Protein AF-A0A2D4P5Z9-F1 (afdb_monomer)

Mean predicted aligned error: 14.34 Å

Nearest PDB structures (foldseek):
  7o9m-assembly1_A1  TM=9.411E-01  e=7.266E-24  Homo sapiens
  4fp9-assembly1_A  TM=9.268E-01  e=5.483E-23  Homo sapiens
  4fp9-assembly4_D  TM=9.354E-01  e=1.414E-22  Homo sapiens
  7ods-assembly1_x  TM=9.323E-01  e=1.821E-22  Homo sapiens
  7oic-assembly1_x  TM=9.092E-01  e=3.998E-23  Homo sapiens

InterPro domains:
  IPR001678 SAM-dependent methyltransferase RsmB-F/NOP2-type domain [PS51686] (116-282)
  IPR023267 RNA (C5-cytosine) methyltransferase [PTHR22808] (39-276)
  IPR029063 S-adenosyl-L-methionine-dependent methyltransferase superfamily [G3DSA:3.40.50.150] (192-282)
  IPR029063 S-adenosyl-L-methionine-dependent methyltransferase superfamily [SSF53335] (188-281)
  IPR049560 SAM-dependent methyltransferase RsmB-F/NOP2-type, catalytic core [PF01189] (200-271)

Solvent-accessible surface area (backbone atoms only — not comparable to full-atom values): 17417 Å² total; per-residue (Å²): 134,92,82,88,86,83,85,86,90,87,78,96,73,91,80,87,84,89,67,70,70,64,55,52,55,55,54,59,56,70,76,74,60,81,83,90,62,86,81,78,75,79,74,79,74,78,77,86,72,81,68,76,81,75,78,49,69,70,56,51,51,49,52,51,44,52,62,54,42,36,66,76,44,46,90,53,25,67,63,53,51,53,51,73,75,44,86,81,72,59,15,38,35,51,25,76,79,36,68,48,70,64,45,50,52,60,40,46,78,69,62,30,41,44,55,55,63,52,53,50,54,56,48,54,54,54,56,61,64,61,74,75,71,88,81,81,88,87,84,89,82,91,87,88,84,71,75,59,68,72,60,61,67,68,64,76,69,58,62,84,57,55,49,35,31,29,59,53,92,92,57,81,81,75,84,75,83,60,55,60,51,96,90,56,26,27,35,37,48,81,40,55,51,73,62,50,51,64,54,47,72,63,54,77,48,79,68,32,31,33,57,37,61,71,24,48,58,25,70,55,52,50,53,50,58,37,51,73,22,61,60,34,37,38,36,22,17,63,46,60,75,39,36,53,45,20,52,51,48,47,60,40,44,42,58,71,77,61,49,71,42,46,48,79,48,60,48,65,59,90,54,40,70,82,74,59,63,92,68,59,78,77

Radius of gyration: 31.34 Å; Cα contacts (8 Å, |Δi|>4): 295; chains: 1; bounding box: 60×118×74 Å

Secondary structure (DSSP, 8-state):
------PPP----S--SS-HHHHHHHHHHHHS----S-------------PPPPPPHHHHHHHHHHHHHHHHHGGGHHHHHHHHTSPPP-EEEE-TTS-HHHHHHHHHTTT-EEHHHHHHHHHHHHHHHHTT---S------SS-SSSHHHHGGGGG--TT--EEEPPTT----PPPP-B-TTS-BSEEEE-GGGGHHHHHHTPPTT-EEEETT-TT-HHHHHHHHTS--SEEEEE-S-HHHHHHHHHHHHHHS-HHHHTTEEEE-S-GGGHHHHSTT----

Organism: Micrurus surinamensis (NCBI:txid129470)

Sequence (282 aa):
EYMGLLIPPSSMALAHQANGKRLLLRYLRNTFFSPSGPRRHRHYKKKWAATNPQATSTRVALQVFDMNYGDQFGSLWPSIRISLLSMQKYGALVNNFSDVEQVVQSLEDLSAVDFVQESQKVTEELDSSIEEDDSVPTSSPQIQTELSKTQEQHFLYVNHNIKCYTFPKGDISRFRQARPDIIGVLGYYLLDAASILPVLALNVQPGNLVLDLCAAPGGKTLALLQTRYCCELTANDVSMSRTVRLRNVLRSYLPKEIQNTVRVTSSDGRNWCHTETGTYDK

pLDDT: mean 79.71, std 22.85, range [31.2, 98.31]

Foldseek 3Di:
DDDDDDDDDDDPDDDDDDDVVVVVVVVVVVPPDDPPDDPPPPPPPDPPDPPPPDDDPVRVVLVVCCVPVCVVVPPCSVVVSVQVVDDAFKKWWFQPQAPQVVLVVVLVVVVWDFVVVVVLVVVVVVVVVVVPPPDDDDDDDDDDPDPPPVVSVVLNCFLPQITIIGHDPPDPDDDDFFAADPLQAGGTDIDRPVLLVVLRVVVQAAPFAEEQAAAFVHPNVSSNVSSVRHQAYEYEHQDPVRLVNNLVNCVRRDDPVSSVSYHYYRHDSVCVCVVQPPNGPD

Structure (mmCIF, N/CA/C/O backbone):
data_AF-A0A2D4P5Z9-F1
#
_entry.id   AF-A0A2D4P5Z9-F1
#
loop_
_atom_site.group_PDB
_atom_site.id
_atom_site.type_symbol
_atom_site.label_atom_id
_atom_site.label_alt_id
_atom_site.label_comp_id
_atom_site.label_asym_id
_atom_site.label_entity_id
_atom_site.label_seq_id
_atom_site.pdbx_PDB_ins_code
_atom_site.Cartn_x
_atom_site.Cartn_y
_atom_site.Cartn_z
_atom_site.occupancy
_atom_site.B_iso_or_equiv
_atom_site.auth_seq_id
_atom_site.auth_comp_id
_atom_site.auth_asym_id
_atom_site.auth_atom_id
_atom_site.pdbx_PDB_model_num
ATOM 1 N N . GLU A 1 1 ? -19.141 70.596 -47.246 1.00 36.44 1 GLU A N 1
ATOM 2 C CA . GLU A 1 1 ? -20.159 69.935 -48.083 1.00 36.44 1 GLU A CA 1
ATOM 3 C C . GLU A 1 1 ? -20.286 68.480 -47.671 1.00 36.44 1 GLU A C 1
ATOM 5 O O . GLU A 1 1 ? -19.306 67.878 -47.252 1.00 36.44 1 GLU A O 1
ATOM 10 N N . TYR A 1 2 ? -21.518 67.984 -47.697 1.00 37.41 2 TYR A N 1
ATOM 11 C CA . TYR A 1 2 ? -21.914 66.605 -47.418 1.00 37.41 2 TYR A CA 1
ATOM 12 C C . TYR A 1 2 ? -21.294 65.609 -48.409 1.00 37.41 2 TYR A C 1
ATOM 14 O O . TYR A 1 2 ? -21.175 65.947 -49.580 1.00 37.41 2 TYR A O 1
ATOM 22 N N . MET A 1 3 ? -20.998 64.393 -47.924 1.00 35.16 3 MET A N 1
ATOM 23 C CA . MET A 1 3 ? -20.987 63.060 -48.582 1.00 35.16 3 MET A CA 1
ATOM 24 C C . MET A 1 3 ? -20.163 62.149 -47.642 1.00 35.16 3 MET A C 1
ATOM 26 O O . MET A 1 3 ? -18.975 62.378 -47.475 1.00 35.16 3 MET A O 1
ATOM 30 N N . GLY A 1 4 ? -20.672 61.198 -46.856 1.00 33.53 4 GLY A N 1
ATOM 31 C CA . GLY A 1 4 ? -21.763 60.255 -47.072 1.00 33.53 4 GLY A CA 1
ATOM 32 C C . GLY A 1 4 ? -21.180 58.907 -47.519 1.00 33.53 4 GLY A C 1
ATOM 33 O O . GLY A 1 4 ? -20.728 58.828 -48.652 1.00 33.53 4 GLY A O 1
ATOM 34 N N . LEU A 1 5 ? -21.203 57.876 -46.651 1.00 36.72 5 LEU A N 1
ATOM 35 C CA . LEU A 1 5 ? -21.756 56.521 -46.904 1.00 36.72 5 LEU A CA 1
ATOM 36 C C . LEU A 1 5 ? -21.133 55.396 -46.031 1.00 36.72 5 LEU A C 1
ATOM 38 O O . LEU A 1 5 ? -19.982 55.005 -46.182 1.00 36.72 5 LEU A O 1
ATOM 42 N N . LEU A 1 6 ? -22.021 54.843 -45.194 1.00 33.59 6 LEU A N 1
ATOM 43 C CA . LEU A 1 6 ? -22.326 53.418 -44.973 1.00 33.59 6 LEU A CA 1
ATOM 44 C C . LEU A 1 6 ? -21.377 52.492 -44.189 1.00 33.59 6 LEU A C 1
ATOM 46 O O . LEU A 1 6 ? -20.430 51.898 -44.692 1.00 33.59 6 LEU A O 1
ATOM 50 N N . ILE A 1 7 ? -21.833 52.231 -42.964 1.00 42.34 7 ILE A N 1
ATOM 51 C CA . ILE A 1 7 ? -21.652 51.004 -42.184 1.00 42.34 7 ILE A CA 1
ATOM 52 C C . ILE A 1 7 ? -22.554 49.901 -42.776 1.00 42.34 7 ILE A C 1
ATOM 54 O O . ILE A 1 7 ? -23.743 50.169 -42.969 1.00 42.34 7 ILE A O 1
ATOM 58 N N . PRO A 1 8 ? -22.083 48.655 -42.973 1.00 34.00 8 PRO A N 1
ATOM 59 C CA . PRO A 1 8 ? -22.962 47.496 -43.043 1.00 34.00 8 PRO A CA 1
ATOM 60 C C . PRO A 1 8 ? -23.155 46.870 -41.642 1.00 34.00 8 PRO A C 1
ATOM 62 O O . PRO A 1 8 ? -22.172 46.620 -40.936 1.00 34.00 8 PRO A O 1
ATOM 65 N N . PRO A 1 9 ? -24.403 46.597 -41.219 1.00 39.81 9 PRO A N 1
ATOM 66 C CA . PRO A 1 9 ? -24.717 45.933 -39.963 1.00 39.81 9 PRO A CA 1
ATOM 67 C C . PRO A 1 9 ? -24.984 44.443 -40.204 1.00 39.81 9 PRO A C 1
ATOM 69 O O . PRO A 1 9 ? -25.965 44.114 -40.853 1.00 39.81 9 PRO A O 1
ATOM 72 N N . SER A 1 10 ? -24.172 43.539 -39.648 1.00 31.36 10 SER A N 1
ATOM 73 C CA . SER A 1 10 ? -24.616 42.166 -39.329 1.00 31.36 10 SER A CA 1
ATOM 74 C C . SER A 1 10 ? -23.484 41.313 -38.762 1.00 31.36 10 SER A C 1
ATOM 76 O O . SER A 1 10 ? -22.668 40.762 -39.497 1.00 31.36 10 SER A O 1
ATOM 78 N N . SER A 1 11 ? -23.456 41.205 -37.434 1.00 32.94 11 SER A N 1
ATOM 79 C CA . SER A 1 11 ? -23.305 39.946 -36.673 1.00 32.94 11 SER A CA 1
ATOM 80 C C . SER A 1 11 ? -22.903 40.222 -35.218 1.00 32.94 11 SER A C 1
ATOM 82 O O . SER A 1 11 ? -22.079 39.535 -34.624 1.00 32.94 11 SER A O 1
ATOM 84 N N . MET A 1 12 ? -23.552 41.203 -34.581 1.00 37.97 12 MET A N 1
ATOM 85 C CA . MET A 1 12 ? -23.871 41.032 -33.166 1.00 37.97 12 MET A CA 1
ATOM 86 C C . MET A 1 12 ? -25.093 40.123 -33.071 1.00 37.97 12 MET A C 1
ATOM 88 O O . MET A 1 12 ? -26.221 40.597 -33.045 1.00 37.97 12 MET A O 1
ATOM 92 N N . ALA A 1 13 ? -24.849 38.818 -33.055 1.00 37.16 13 ALA A N 1
ATOM 93 C CA . ALA A 1 13 ? -25.635 37.877 -32.273 1.00 37.16 13 ALA A CA 1
ATOM 94 C C . ALA A 1 13 ? -24.920 36.523 -32.260 1.00 37.16 13 ALA A C 1
ATOM 96 O O . ALA A 1 13 ? -24.580 36.003 -33.314 1.00 37.16 13 ALA A O 1
ATOM 97 N N . LEU A 1 14 ? -24.774 35.959 -31.056 1.00 31.20 14 LEU A N 1
ATOM 98 C CA . LEU A 1 14 ? -24.272 34.619 -30.708 1.00 31.20 14 LEU A CA 1
ATOM 99 C C . LEU A 1 14 ? -22.759 34.480 -30.479 1.00 31.20 14 LEU A C 1
ATOM 101 O O . LEU A 1 14 ? -22.020 33.967 -31.305 1.00 31.20 14 LEU A O 1
ATOM 105 N N . ALA A 1 15 ? -22.323 34.833 -29.270 1.00 31.56 15 ALA A N 1
ATOM 106 C CA . ALA A 1 15 ? -21.831 33.832 -28.315 1.00 31.56 15 ALA A CA 1
ATOM 107 C C . ALA A 1 15 ? -21.491 34.523 -26.989 1.00 31.56 15 ALA A C 1
ATOM 109 O O . ALA A 1 15 ? -20.432 35.126 -26.807 1.00 31.56 15 ALA A O 1
ATOM 110 N N . HIS A 1 16 ? -22.427 34.430 -26.049 1.00 38.94 16 HIS A N 1
ATOM 111 C CA . HIS A 1 16 ? -22.111 34.537 -24.637 1.00 38.94 16 HIS A CA 1
ATOM 112 C C . HIS A 1 16 ? -21.049 33.488 -24.266 1.00 38.94 16 HIS A C 1
ATOM 114 O O . HIS A 1 16 ? -21.049 32.378 -24.789 1.00 38.94 16 HIS A O 1
ATOM 120 N N . GLN A 1 17 ? -20.241 33.855 -23.268 1.00 42.78 17 GLN A N 1
ATOM 121 C CA . GLN A 1 17 ? -19.415 32.997 -22.413 1.00 42.78 17 GLN A CA 1
ATOM 122 C C . GLN A 1 17 ? -17.923 32.848 -22.793 1.00 42.78 17 GLN A C 1
ATOM 124 O O . GLN A 1 17 ? -17.505 32.054 -23.623 1.00 42.78 17 GLN A O 1
ATOM 129 N N . ALA A 1 18 ? -17.124 33.628 -22.049 1.00 46.19 18 ALA A N 1
ATOM 130 C CA . ALA A 1 18 ? -15.705 33.449 -21.728 1.00 46.19 18 ALA A CA 1
ATOM 131 C C . ALA A 1 18 ? -14.673 33.503 -22.877 1.00 46.19 18 ALA A C 1
ATOM 133 O O . ALA A 1 18 ? -14.262 32.472 -23.387 1.00 46.19 18 ALA A O 1
ATOM 134 N N . ASN A 1 19 ? -14.163 34.715 -23.183 1.00 51.53 19 ASN A N 1
ATOM 135 C CA . ASN A 1 19 ? -12.724 35.019 -23.432 1.00 51.53 19 ASN A CA 1
ATOM 136 C C . ASN A 1 19 ? -12.427 36.410 -24.055 1.00 51.53 19 ASN A C 1
ATOM 138 O O . ASN A 1 19 ? -11.318 36.661 -24.530 1.00 51.53 19 ASN A O 1
ATOM 142 N N . GLY A 1 20 ? -13.353 37.376 -23.999 1.00 43.88 20 GLY A N 1
ATOM 143 C CA . GLY A 1 20 ? -13.170 38.697 -24.634 1.00 43.88 20 GLY A CA 1
ATOM 144 C C . GLY A 1 20 ? -11.990 39.548 -24.123 1.00 43.88 20 GLY A C 1
ATOM 145 O O . GLY A 1 20 ? -11.438 40.347 -24.876 1.00 43.88 20 GLY A O 1
ATOM 146 N N . LYS A 1 21 ? -11.527 39.360 -22.877 1.00 47.94 21 LYS A N 1
ATOM 147 C CA . LYS A 1 21 ? -10.469 40.211 -22.286 1.00 47.94 21 LYS A CA 1
ATOM 148 C C . LYS A 1 21 ? -9.067 39.952 -22.859 1.00 47.94 21 LYS A C 1
ATOM 150 O O . LYS A 1 21 ? -8.267 40.879 -22.953 1.00 47.94 21 LYS A O 1
ATOM 155 N N . ARG A 1 22 ? -8.757 38.717 -23.278 1.00 51.38 22 ARG A N 1
ATOM 156 C CA . ARG A 1 22 ? -7.433 38.365 -23.835 1.00 51.38 22 ARG A CA 1
ATOM 157 C C . ARG A 1 22 ? -7.246 38.844 -25.274 1.00 51.38 22 ARG A C 1
ATOM 159 O O . ARG A 1 22 ? -6.129 39.190 -25.646 1.00 51.38 22 ARG A O 1
ATOM 166 N N . LEU A 1 23 ? -8.320 38.882 -26.060 1.00 52.72 23 LEU A N 1
ATOM 167 C CA . LEU A 1 23 ? -8.283 39.336 -27.453 1.00 52.72 23 LEU A CA 1
ATOM 168 C C . LEU A 1 23 ? -8.159 40.863 -27.547 1.00 52.72 23 LEU A C 1
ATOM 170 O O . LEU A 1 23 ? -7.331 41.353 -28.311 1.00 52.72 23 LEU A O 1
ATOM 174 N N . LEU A 1 24 ? -8.865 41.605 -26.687 1.00 52.50 24 LEU A N 1
ATOM 175 C CA . LEU A 1 24 ? -8.771 43.070 -26.613 1.00 52.50 24 LEU A CA 1
ATOM 176 C C . LEU A 1 24 ? -7.379 43.556 -26.168 1.00 52.50 24 LEU A C 1
ATOM 178 O O . LEU A 1 24 ? -6.816 44.461 -26.780 1.00 52.50 24 LEU A O 1
ATOM 182 N N . LEU A 1 25 ? -6.764 42.895 -25.178 1.00 51.12 25 LEU A N 1
ATOM 183 C CA . LEU A 1 25 ? -5.386 43.190 -24.750 1.00 51.12 25 LEU A CA 1
ATOM 184 C C . LEU A 1 25 ? -4.342 42.903 -25.840 1.00 51.12 25 LEU A C 1
ATOM 186 O O . LEU A 1 25 ? -3.318 43.581 -25.913 1.00 51.12 25 LEU A O 1
ATOM 190 N N . ARG A 1 26 ? -4.589 41.905 -26.697 1.00 50.22 26 ARG A N 1
ATOM 191 C CA . ARG A 1 26 ? -3.688 41.550 -27.801 1.00 50.22 26 ARG A CA 1
ATOM 192 C C . ARG A 1 26 ? -3.802 42.534 -28.966 1.00 50.22 26 ARG A C 1
ATOM 194 O O . ARG A 1 26 ? -2.793 42.821 -29.602 1.00 50.22 26 ARG A O 1
ATOM 201 N N . TYR A 1 27 ? -4.997 43.079 -29.194 1.00 49.12 27 TYR A N 1
ATOM 202 C CA . TYR A 1 27 ? -5.239 44.086 -30.226 1.00 49.12 27 TYR A CA 1
ATOM 203 C C . TYR A 1 27 ? -4.645 45.449 -29.840 1.00 49.12 27 TYR A C 1
ATOM 205 O O . TYR A 1 27 ? -3.921 46.046 -30.632 1.00 49.12 27 TYR A O 1
ATOM 213 N N . LEU A 1 28 ? -4.834 45.887 -28.588 1.00 52.59 28 LEU A N 1
ATOM 214 C CA . LEU A 1 28 ? -4.290 47.160 -28.087 1.00 52.59 28 LEU A CA 1
ATOM 215 C C . LEU A 1 28 ? -2.754 47.168 -27.971 1.00 52.59 28 LEU A C 1
ATOM 217 O O . LEU A 1 28 ? -2.126 48.214 -28.114 1.00 52.59 28 LEU A O 1
ATOM 221 N N . ARG A 1 29 ? -2.124 46.005 -27.752 1.00 50.22 29 ARG A N 1
ATOM 222 C CA . ARG A 1 29 ? -0.656 45.887 -27.673 1.00 50.22 29 ARG A CA 1
ATOM 223 C C . ARG A 1 29 ? 0.035 45.971 -29.040 1.00 50.22 29 ARG A C 1
ATOM 225 O O . ARG A 1 29 ? 1.213 46.313 -29.084 1.00 50.22 29 ARG A O 1
ATOM 232 N N . ASN A 1 30 ? -0.680 45.691 -30.130 1.00 48.47 30 ASN A N 1
ATOM 233 C CA . ASN A 1 30 ? -0.127 45.717 -31.487 1.00 48.47 30 ASN A CA 1
ATOM 234 C C . ASN A 1 30 ? -0.285 47.071 -32.195 1.00 48.47 30 ASN A C 1
ATOM 236 O O . ASN A 1 30 ? 0.429 47.313 -33.161 1.00 48.47 30 ASN A O 1
ATOM 240 N N . THR A 1 31 ? -1.175 47.954 -31.732 1.00 49.53 31 THR A N 1
ATOM 241 C CA . THR A 1 31 ? -1.431 49.250 -32.386 1.00 49.53 31 THR A CA 1
ATOM 242 C C . THR A 1 31 ? -0.689 50.436 -31.764 1.00 49.53 31 THR A C 1
ATOM 244 O O . THR A 1 31 ? -0.568 51.459 -32.428 1.00 49.53 31 THR A O 1
ATOM 247 N N . PHE A 1 32 ? -0.140 50.316 -30.545 1.00 46.91 32 PHE A N 1
ATOM 248 C CA . PHE A 1 32 ? 0.455 51.460 -29.823 1.00 46.91 32 PHE A CA 1
ATOM 249 C C . PHE A 1 32 ? 1.911 51.303 -29.351 1.00 46.91 32 PHE A C 1
ATOM 251 O O . PHE A 1 32 ? 2.452 52.236 -28.765 1.00 46.91 32 PHE A O 1
ATOM 258 N N . PHE A 1 33 ? 2.587 50.181 -29.618 1.00 44.03 33 PHE A N 1
ATOM 259 C CA . PHE A 1 33 ? 3.994 50.003 -29.228 1.00 44.03 33 PHE A CA 1
ATOM 260 C C . PHE A 1 33 ? 4.876 49.660 -30.430 1.00 44.03 33 PHE A C 1
ATOM 262 O O . PHE A 1 33 ? 5.014 48.502 -30.818 1.00 44.03 33 PHE A O 1
ATOM 269 N N . SER A 1 34 ? 5.516 50.687 -30.990 1.00 48.03 34 SER A N 1
ATOM 270 C CA . SER A 1 34 ? 6.667 50.515 -31.878 1.00 48.03 34 SER A CA 1
ATOM 271 C C . SER A 1 34 ? 7.848 49.973 -31.056 1.00 48.03 34 SER A C 1
ATOM 273 O O . SER A 1 34 ? 8.205 50.587 -30.047 1.00 48.03 34 SER A O 1
ATOM 275 N N . PRO A 1 35 ? 8.462 48.825 -31.402 1.00 45.28 35 PRO A N 1
ATOM 276 C CA . PRO A 1 35 ? 9.560 48.273 -30.625 1.00 45.28 35 PRO A CA 1
ATOM 277 C C . PRO A 1 35 ? 10.884 48.896 -31.085 1.00 45.28 35 PRO A C 1
ATOM 279 O O . PRO A 1 35 ? 11.699 48.248 -31.736 1.00 45.28 35 PRO A O 1
ATOM 282 N N . SER A 1 36 ? 11.126 50.155 -30.727 1.00 49.22 36 SER A N 1
ATOM 283 C CA . SER A 1 36 ? 12.437 50.812 -30.828 1.00 49.22 36 SER A CA 1
ATOM 284 C C . SER A 1 36 ? 13.270 50.540 -29.567 1.00 49.22 36 SER A C 1
ATOM 286 O O . SER A 1 36 ? 13.655 51.439 -28.827 1.00 49.22 36 SER A O 1
ATOM 288 N N . GLY A 1 37 ? 13.543 49.260 -29.306 1.00 52.91 37 GLY A N 1
ATOM 289 C CA . GLY A 1 37 ? 14.490 48.813 -28.282 1.00 52.91 37 GLY A CA 1
ATOM 290 C C . GLY A 1 37 ? 15.511 47.857 -28.901 1.00 52.91 37 GLY A C 1
ATOM 291 O O . GLY A 1 37 ? 15.126 47.038 -29.741 1.00 52.91 37 GLY A O 1
ATOM 292 N N . PRO A 1 38 ? 16.804 47.924 -28.532 1.00 43.88 38 PRO A N 1
ATOM 293 C CA . PRO A 1 38 ? 17.823 47.076 -29.136 1.00 43.88 38 PRO A CA 1
ATOM 294 C C . PRO A 1 38 ? 17.480 45.605 -28.884 1.00 43.88 38 PRO A C 1
ATOM 296 O O . PRO A 1 38 ? 17.402 45.148 -27.739 1.00 43.88 38 PRO A O 1
ATOM 299 N N . ARG A 1 39 ? 17.270 44.847 -29.968 1.00 51.09 39 ARG A N 1
ATOM 300 C CA . ARG A 1 39 ? 17.130 43.389 -29.920 1.00 51.09 39 ARG A CA 1
ATOM 301 C C . ARG A 1 39 ? 18.419 42.820 -29.337 1.00 51.09 39 ARG A C 1
ATOM 303 O O . ARG A 1 39 ? 19.439 42.755 -30.017 1.00 51.09 39 ARG A O 1
ATOM 310 N N . ARG A 1 40 ? 18.387 42.393 -28.073 1.00 49.66 40 ARG A N 1
ATOM 311 C CA . ARG A 1 40 ? 19.475 41.601 -27.491 1.00 49.66 40 ARG A CA 1
ATOM 312 C C . ARG A 1 40 ? 19.514 40.261 -28.221 1.00 49.66 40 ARG A C 1
ATOM 314 O O . ARG A 1 40 ? 18.795 39.332 -27.861 1.00 49.66 40 ARG A O 1
ATOM 321 N N . HIS A 1 41 ? 20.354 40.161 -29.247 1.00 49.19 41 HIS A N 1
ATOM 322 C CA . HIS A 1 41 ? 20.781 38.875 -29.773 1.00 49.19 41 HIS A CA 1
ATOM 323 C C . HIS A 1 41 ? 21.459 38.137 -28.622 1.00 49.19 41 HIS A C 1
ATOM 325 O O . HIS A 1 41 ? 22.534 38.517 -28.156 1.00 49.19 41 HIS A O 1
ATOM 331 N N . ARG A 1 42 ? 20.789 37.106 -28.104 1.00 52.59 42 ARG A N 1
ATOM 332 C CA . ARG A 1 42 ? 21.370 36.196 -27.124 1.00 52.59 42 ARG A CA 1
ATOM 333 C C . ARG A 1 42 ? 22.440 35.408 -27.873 1.00 52.59 42 ARG A C 1
ATOM 335 O O . ARG A 1 42 ? 22.151 34.359 -28.436 1.00 52.59 42 ARG A O 1
ATOM 342 N N . HIS A 1 43 ? 23.650 35.962 -27.952 1.00 53.78 43 HIS A N 1
ATOM 343 C CA . HIS A 1 43 ? 24.809 35.260 -28.483 1.00 53.78 43 HIS A CA 1
ATOM 344 C C . HIS A 1 43 ? 24.933 33.945 -27.718 1.00 53.78 43 HIS A C 1
ATOM 346 O O . HIS A 1 43 ? 25.254 33.925 -26.527 1.00 53.78 43 HIS A O 1
ATOM 352 N N . TYR A 1 44 ? 24.636 32.844 -28.399 1.00 57.44 44 TYR A N 1
ATOM 353 C CA . TYR A 1 44 ? 24.948 31.518 -27.910 1.00 57.44 44 TYR A CA 1
ATOM 354 C C . TYR A 1 44 ? 26.474 31.405 -27.905 1.00 57.44 44 TYR A C 1
ATOM 356 O O . TYR A 1 44 ? 27.098 31.138 -28.930 1.00 57.44 44 TYR A O 1
ATOM 364 N N . LYS A 1 45 ? 27.100 31.694 -26.758 1.00 57.44 45 LYS A N 1
ATOM 365 C CA . LYS A 1 45 ? 28.511 31.366 -26.552 1.00 57.44 45 LYS A CA 1
ATOM 366 C C . LYS A 1 45 ? 28.612 29.843 -26.565 1.00 57.44 45 LYS A C 1
ATOM 368 O O . LYS A 1 45 ? 28.084 29.182 -25.670 1.00 57.44 45 LYS A O 1
ATOM 373 N N . LYS A 1 46 ? 29.261 29.298 -27.595 1.00 57.59 46 LYS A N 1
ATOM 374 C CA . LYS A 1 46 ? 29.580 27.873 -27.706 1.00 57.59 46 LYS A CA 1
ATOM 375 C C . LYS A 1 46 ? 30.404 27.503 -26.469 1.00 57.59 46 LYS A C 1
ATOM 377 O O . LYS A 1 46 ? 31.468 28.067 -26.261 1.00 57.59 46 LYS A O 1
ATOM 382 N N . LYS A 1 47 ? 29.892 26.651 -25.579 1.00 63.41 47 LYS A N 1
ATOM 383 C CA . LYS A 1 47 ? 30.659 26.227 -24.397 1.00 63.41 47 LYS A CA 1
ATOM 384 C C . LYS A 1 47 ? 31.795 25.312 -24.873 1.00 63.41 47 LYS A C 1
ATOM 386 O O . LYS A 1 47 ? 31.521 24.234 -25.383 1.00 63.41 47 LYS A O 1
ATOM 391 N N . TRP A 1 48 ? 33.045 25.759 -24.743 1.00 57.75 48 TRP A N 1
ATOM 392 C CA . TRP A 1 48 ? 34.247 25.030 -25.191 1.00 57.75 48 TRP A CA 1
ATOM 393 C C . TRP A 1 48 ? 34.759 23.971 -24.205 1.00 57.75 48 TRP A C 1
ATOM 395 O O . TRP A 1 48 ? 35.686 23.240 -24.530 1.00 57.75 48 TRP A O 1
ATOM 405 N N . ALA A 1 49 ? 34.150 23.847 -23.025 1.00 61.38 49 ALA A N 1
ATOM 406 C CA . ALA A 1 49 ? 34.457 22.777 -22.085 1.00 61.38 49 ALA A CA 1
ATOM 407 C C . ALA A 1 49 ? 33.353 21.719 -22.156 1.00 61.38 49 ALA A C 1
ATOM 409 O O . ALA A 1 49 ? 32.302 21.859 -21.528 1.00 61.38 49 ALA A O 1
ATOM 410 N N . ALA A 1 50 ? 33.583 20.670 -22.944 1.00 61.69 50 ALA A N 1
ATOM 411 C CA . ALA A 1 50 ? 32.812 19.440 -22.850 1.00 61.69 50 ALA A CA 1
ATOM 412 C C . ALA A 1 50 ? 33.251 18.706 -21.574 1.00 61.69 50 ALA A C 1
ATOM 414 O O . ALA A 1 50 ? 34.039 17.767 -21.620 1.00 61.69 50 ALA A O 1
ATOM 415 N N . THR A 1 51 ? 32.795 19.167 -20.407 1.00 66.88 51 THR A N 1
ATOM 416 C CA . THR A 1 51 ? 32.834 18.323 -19.209 1.00 66.88 51 THR A CA 1
ATOM 417 C C . THR A 1 51 ? 32.037 17.071 -19.541 1.00 66.88 51 THR A C 1
ATOM 419 O O . THR A 1 51 ? 30.862 17.197 -19.903 1.00 66.88 51 THR A O 1
ATOM 422 N N . ASN A 1 52 ? 32.669 15.893 -19.474 1.00 64.50 52 ASN A N 1
ATOM 423 C CA . ASN A 1 52 ? 31.973 14.628 -19.694 1.00 64.50 52 ASN A CA 1
ATOM 424 C C . ASN A 1 52 ? 30.669 14.635 -18.885 1.00 64.50 52 ASN A C 1
ATOM 426 O O . ASN A 1 52 ? 30.708 15.010 -17.706 1.00 64.50 52 ASN A O 1
ATOM 430 N N . PRO A 1 53 ? 29.521 14.279 -19.490 1.00 72.12 53 PRO A N 1
ATOM 431 C CA . PRO A 1 53 ? 28.265 14.245 -18.763 1.00 72.12 53 PRO A CA 1
ATOM 432 C C . PRO A 1 53 ? 28.435 13.361 -17.529 1.00 72.12 53 PRO A C 1
ATOM 434 O O . PRO A 1 53 ? 28.791 12.188 -17.654 1.00 72.12 53 PRO A O 1
ATOM 437 N N . GLN A 1 54 ? 28.220 13.926 -16.339 1.00 79.12 54 GLN A N 1
ATOM 438 C CA . GLN A 1 54 ? 28.232 13.126 -15.121 1.00 79.12 54 GLN A CA 1
ATOM 439 C C . GLN A 1 54 ? 27.147 12.053 -15.228 1.00 79.12 54 GLN A C 1
ATOM 441 O O . GLN A 1 54 ? 26.039 12.319 -15.706 1.00 79.12 54 GLN A O 1
ATOM 446 N N . ALA A 1 55 ? 27.475 10.831 -14.809 1.00 84.38 55 ALA A N 1
ATOM 447 C CA . ALA A 1 55 ? 26.502 9.754 -14.777 1.00 84.38 55 ALA A CA 1
ATOM 448 C C . ALA A 1 55 ? 25.329 10.165 -13.875 1.00 84.38 55 ALA A C 1
ATOM 450 O O . ALA A 1 55 ? 25.514 10.566 -12.729 1.00 84.38 55 ALA A O 1
ATOM 451 N N . THR A 1 56 ? 24.111 10.077 -14.405 1.00 93.50 56 THR A N 1
ATOM 452 C CA . THR A 1 56 ? 22.889 10.326 -13.630 1.00 93.50 56 THR A CA 1
ATOM 453 C C . THR A 1 56 ? 22.803 9.356 -12.453 1.00 93.50 56 THR A C 1
ATOM 455 O O . THR A 1 56 ? 23.200 8.199 -12.606 1.00 93.50 56 THR A O 1
ATOM 458 N N . SER A 1 57 ? 22.192 9.764 -11.339 1.00 94.69 57 SER A N 1
ATOM 459 C CA . SER A 1 57 ? 21.957 8.895 -10.174 1.00 94.69 57 SER A CA 1
ATOM 460 C C . SER A 1 57 ? 21.275 7.572 -10.540 1.00 94.69 57 SER A C 1
ATOM 462 O O . SER A 1 57 ? 21.674 6.529 -10.039 1.00 94.69 57 SER A O 1
ATOM 464 N N . THR A 1 58 ? 20.326 7.580 -11.483 1.00 94.75 58 THR A N 1
ATOM 465 C CA . THR A 1 58 ? 19.677 6.364 -12.007 1.00 94.75 58 THR A CA 1
ATOM 466 C C . THR A 1 58 ? 20.669 5.398 -12.656 1.00 94.75 58 THR A C 1
ATOM 468 O O . THR A 1 58 ? 20.591 4.192 -12.448 1.00 94.75 58 THR A O 1
ATOM 471 N N . ARG A 1 59 ? 21.634 5.917 -13.423 1.00 94.56 59 ARG A N 1
ATOM 472 C CA . ARG A 1 59 ? 22.669 5.102 -14.074 1.00 94.56 59 ARG A CA 1
ATOM 473 C C . ARG A 1 59 ? 23.659 4.539 -13.057 1.00 94.56 59 ARG A C 1
ATOM 475 O O . ARG A 1 59 ? 24.039 3.383 -13.183 1.00 94.56 59 ARG A O 1
ATOM 482 N N . VAL A 1 60 ? 24.030 5.335 -12.054 1.00 95.88 60 VAL A N 1
ATOM 483 C CA . VAL A 1 60 ? 24.877 4.880 -10.941 1.00 95.88 60 VAL A CA 1
ATOM 484 C C . VAL A 1 60 ? 24.169 3.779 -10.147 1.00 95.88 60 VAL A C 1
ATOM 486 O O . VAL A 1 60 ? 24.763 2.738 -9.896 1.00 95.88 60 VAL A O 1
ATOM 489 N N . ALA A 1 61 ? 22.884 3.954 -9.826 1.00 96.81 61 ALA A N 1
ATOM 490 C CA . ALA A 1 61 ? 22.086 2.933 -9.148 1.00 96.81 61 ALA A CA 1
ATOM 491 C C . ALA A 1 61 ? 22.022 1.630 -9.958 1.00 96.81 61 ALA A C 1
ATOM 493 O O . ALA A 1 61 ? 22.236 0.558 -9.403 1.00 96.81 61 ALA A O 1
ATOM 494 N N . LEU A 1 62 ? 21.809 1.720 -11.275 1.00 96.56 62 LEU A N 1
ATOM 495 C CA . LEU A 1 62 ? 21.778 0.545 -12.145 1.00 96.56 62 LEU A CA 1
ATOM 496 C C . LEU A 1 62 ? 23.124 -0.193 -12.181 1.00 96.56 62 LEU A C 1
ATOM 498 O O . LEU A 1 62 ? 23.134 -1.415 -12.157 1.00 96.56 62 LEU A O 1
ATOM 502 N N . GLN A 1 63 ? 24.249 0.529 -12.182 1.00 95.88 63 GLN A N 1
ATOM 503 C CA . GLN A 1 63 ? 25.583 -0.081 -12.103 1.00 95.88 63 GLN A CA 1
ATOM 504 C C . GLN A 1 63 ? 25.811 -0.802 -10.771 1.00 95.88 63 GLN A C 1
ATOM 506 O O . GLN A 1 63 ? 26.345 -1.907 -10.759 1.00 95.88 63 GLN A O 1
ATOM 511 N N . VAL A 1 64 ? 25.386 -0.197 -9.658 1.00 96.50 64 VAL A N 1
ATOM 512 C CA . VAL A 1 64 ? 25.465 -0.826 -8.331 1.00 96.50 64 VAL A CA 1
ATOM 513 C C . VAL A 1 64 ? 24.587 -2.076 -8.270 1.00 96.50 64 VAL A C 1
ATOM 515 O O . VAL A 1 64 ? 25.023 -3.101 -7.754 1.00 96.50 64 VAL A O 1
ATOM 518 N N . PHE A 1 65 ? 23.376 -2.022 -8.830 1.00 97.56 65 PHE A N 1
ATOM 519 C CA . PHE A 1 65 ? 22.500 -3.188 -8.935 1.00 97.56 65 PHE A CA 1
ATOM 520 C C . PHE A 1 65 ? 23.113 -4.280 -9.809 1.00 97.56 65 PHE A C 1
ATOM 522 O O . PHE A 1 65 ? 23.132 -5.428 -9.390 1.00 97.56 65 PHE A O 1
ATOM 529 N N . ASP A 1 66 ? 23.676 -3.939 -10.968 1.00 97.50 66 ASP A N 1
ATOM 530 C CA . ASP A 1 66 ? 24.335 -4.911 -11.845 1.00 97.50 66 ASP A CA 1
ATOM 531 C C . ASP A 1 66 ? 25.522 -5.599 -11.154 1.00 97.50 66 ASP A C 1
ATOM 533 O O . ASP A 1 66 ? 25.689 -6.807 -11.295 1.00 97.50 66 ASP A O 1
ATOM 537 N N . MET A 1 67 ? 26.307 -4.857 -10.367 1.00 95.88 67 MET A N 1
ATOM 538 C CA . MET A 1 67 ? 27.443 -5.405 -9.622 1.00 95.88 67 MET A CA 1
ATOM 539 C C . MET A 1 67 ? 27.004 -6.305 -8.459 1.00 95.88 67 MET A C 1
ATOM 541 O O . MET A 1 67 ? 27.546 -7.391 -8.292 1.00 95.88 67 MET A O 1
ATOM 545 N N . ASN A 1 68 ? 26.022 -5.872 -7.665 1.00 97.00 68 ASN A N 1
ATOM 546 C CA . ASN A 1 68 ? 25.624 -6.588 -6.451 1.00 97.00 68 ASN A CA 1
ATOM 547 C C . ASN A 1 68 ? 24.622 -7.713 -6.744 1.00 97.00 68 ASN A C 1
ATOM 549 O O . ASN A 1 68 ? 24.788 -8.840 -6.290 1.00 97.00 68 ASN A O 1
ATOM 553 N N . TYR A 1 69 ? 23.564 -7.412 -7.496 1.00 97.69 69 TYR A N 1
ATOM 554 C CA . TYR A 1 69 ? 22.484 -8.356 -7.787 1.00 97.69 69 TYR A CA 1
ATOM 555 C C . TYR A 1 69 ? 22.814 -9.292 -8.949 1.00 97.69 69 TYR A C 1
ATOM 557 O O . TYR A 1 69 ? 22.263 -10.390 -9.002 1.00 97.69 69 TYR A O 1
ATOM 565 N N . GLY A 1 70 ? 23.746 -8.910 -9.828 1.00 96.50 70 GLY A N 1
ATOM 566 C CA . GLY A 1 70 ? 24.322 -9.829 -10.809 1.00 96.50 70 GLY A CA 1
ATOM 567 C C . GLY A 1 70 ? 25.032 -11.009 -10.149 1.00 96.50 70 GLY A C 1
ATOM 568 O O . GLY A 1 70 ? 24.842 -12.142 -10.580 1.00 96.50 70 GLY A O 1
ATOM 569 N N . ASP A 1 71 ? 25.774 -10.755 -9.069 1.00 95.12 71 ASP A N 1
ATOM 570 C CA . ASP A 1 71 ? 26.430 -11.801 -8.279 1.00 95.12 71 ASP A CA 1
ATOM 571 C C . ASP A 1 71 ? 25.416 -12.597 -7.434 1.00 95.12 71 ASP A C 1
ATOM 573 O O . ASP A 1 71 ? 25.390 -13.823 -7.491 1.00 95.12 71 ASP A O 1
ATOM 577 N N . GLN A 1 72 ? 24.495 -11.915 -6.736 1.00 97.19 72 GLN A N 1
ATOM 578 C CA . GLN A 1 72 ? 23.510 -12.576 -5.860 1.00 97.19 72 GLN A CA 1
ATOM 579 C C . GLN A 1 72 ? 22.514 -13.480 -6.599 1.00 97.19 72 GLN A C 1
ATOM 581 O O . GLN A 1 72 ? 22.158 -14.539 -6.089 1.00 97.19 72 GLN A O 1
ATOM 586 N N . PHE A 1 73 ? 22.023 -13.061 -7.771 1.00 97.25 73 PHE A N 1
ATOM 587 C CA . PHE A 1 73 ? 20.978 -13.790 -8.502 1.00 97.25 73 PHE A CA 1
ATOM 588 C C . PHE A 1 73 ? 21.493 -14.512 -9.752 1.00 97.25 73 PHE A C 1
ATOM 590 O O . PHE A 1 73 ? 20.723 -15.232 -10.392 1.00 97.25 73 PHE A O 1
ATOM 597 N N . GLY A 1 74 ? 22.765 -14.333 -10.127 1.00 96.50 74 GLY A N 1
ATOM 598 C CA . GLY A 1 74 ? 23.404 -15.033 -11.241 1.00 96.50 74 GLY A CA 1
ATOM 599 C C . GLY A 1 74 ? 22.579 -14.999 -12.532 1.00 96.50 74 GLY A C 1
ATOM 600 O O . GLY A 1 74 ? 22.259 -13.938 -13.070 1.00 96.50 74 GLY A O 1
ATOM 601 N N . SER A 1 75 ? 22.188 -16.177 -13.024 1.00 97.62 75 SER A N 1
ATOM 602 C CA . SER A 1 75 ? 21.405 -16.333 -14.260 1.00 97.62 75 SER A CA 1
ATOM 603 C C . SER A 1 75 ? 19.973 -15.788 -14.179 1.00 97.62 75 SER A C 1
ATOM 605 O O . SER A 1 75 ? 19.376 -15.516 -15.222 1.00 97.62 75 SER A O 1
ATOM 607 N N . LEU A 1 76 ? 19.421 -15.580 -12.978 1.00 97.94 76 LEU A N 1
ATOM 608 C CA . LEU A 1 76 ? 18.101 -14.971 -12.787 1.00 97.94 76 LEU A CA 1
ATOM 609 C C . LEU A 1 76 ? 18.152 -13.441 -12.898 1.00 97.94 76 LEU A C 1
ATOM 611 O O . LEU A 1 76 ? 17.139 -12.827 -13.253 1.00 97.94 76 LEU A O 1
ATOM 615 N N . TRP A 1 77 ? 19.312 -12.816 -12.655 1.00 98.06 77 TRP A N 1
ATOM 616 C CA . TRP A 1 77 ? 19.452 -11.357 -12.643 1.00 98.06 77 TRP A CA 1
ATOM 617 C C . TRP A 1 77 ? 18.936 -10.672 -13.917 1.00 98.06 77 TRP A C 1
ATOM 619 O O . TRP A 1 77 ? 18.169 -9.719 -13.782 1.00 98.06 77 TRP A O 1
ATOM 629 N N . PRO A 1 78 ? 19.236 -11.137 -15.148 1.00 98.25 78 PRO A N 1
ATOM 630 C CA . PRO A 1 78 ? 18.714 -10.502 -16.358 1.00 98.25 78 PRO A CA 1
ATOM 631 C C . PRO A 1 78 ? 17.181 -10.393 -16.384 1.00 98.25 78 PRO A C 1
ATOM 633 O O . PRO A 1 78 ? 16.649 -9.374 -16.828 1.00 98.25 78 PRO A O 1
ATOM 636 N N . SER A 1 79 ? 16.471 -11.402 -15.859 1.00 97.88 79 SER A N 1
ATOM 637 C CA . SER A 1 79 ? 15.002 -11.420 -15.788 1.00 97.88 79 SER A CA 1
ATOM 638 C C . SER A 1 79 ? 14.444 -10.451 -14.733 1.00 97.88 79 SER A C 1
ATOM 640 O O . SER A 1 79 ? 13.468 -9.737 -14.978 1.00 97.88 79 SER A O 1
ATOM 642 N N . ILE A 1 80 ? 15.109 -10.345 -13.580 1.00 97.69 80 ILE A N 1
ATOM 643 C CA . ILE A 1 80 ? 14.760 -9.386 -12.524 1.00 97.69 80 ILE A CA 1
ATOM 644 C C . ILE A 1 80 ? 15.034 -7.965 -13.020 1.00 97.69 80 ILE A C 1
ATOM 646 O O . ILE A 1 80 ? 14.183 -7.083 -12.932 1.00 97.69 80 ILE A O 1
ATOM 650 N N . ARG A 1 81 ? 16.206 -7.752 -13.619 1.00 97.50 81 ARG A N 1
ATOM 651 C CA . ARG A 1 81 ? 16.654 -6.466 -14.142 1.00 97.50 81 ARG A CA 1
ATOM 652 C C . ARG A 1 81 ? 15.722 -5.922 -15.216 1.00 97.50 81 ARG A C 1
ATOM 654 O O . ARG A 1 81 ? 15.360 -4.749 -15.152 1.00 97.50 81 ARG A O 1
ATOM 661 N N . ILE A 1 82 ? 15.322 -6.741 -16.195 1.00 97.25 82 ILE A N 1
ATOM 662 C CA . ILE A 1 82 ? 14.377 -6.283 -17.223 1.00 97.25 82 ILE A CA 1
ATOM 663 C C . ILE A 1 82 ? 13.016 -5.945 -16.604 1.00 97.25 82 ILE A C 1
ATOM 665 O O . ILE A 1 82 ? 12.398 -4.965 -17.014 1.00 97.25 82 ILE A O 1
ATOM 669 N N . SER A 1 83 ? 12.595 -6.673 -15.564 1.00 95.94 83 SER A N 1
ATOM 670 C CA . SER A 1 83 ? 11.361 -6.391 -14.820 1.00 95.94 83 SER A CA 1
ATOM 671 C C . SER A 1 83 ? 11.438 -5.062 -14.055 1.00 95.94 83 SER A C 1
ATOM 673 O O . SER A 1 83 ? 10.503 -4.271 -14.130 1.00 95.94 83 SER A O 1
ATOM 675 N N . LEU A 1 84 ? 12.572 -4.759 -13.405 1.00 96.12 84 LEU A N 1
ATOM 676 C CA . LEU A 1 84 ? 12.821 -3.480 -12.715 1.00 96.12 84 LEU A CA 1
ATOM 677 C C . LEU A 1 84 ? 12.825 -2.272 -13.665 1.00 96.12 84 LEU A C 1
ATOM 679 O O . LEU A 1 84 ? 12.487 -1.162 -13.261 1.00 96.12 84 LEU A O 1
ATOM 683 N N . LEU A 1 85 ? 13.238 -2.481 -14.916 1.00 96.44 85 LEU A N 1
ATOM 684 C CA . LEU A 1 85 ? 13.270 -1.448 -15.957 1.00 96.44 85 LEU A CA 1
ATOM 685 C C . LEU A 1 85 ? 11.963 -1.362 -16.760 1.00 96.44 85 LEU A C 1
ATOM 687 O O . LEU A 1 85 ? 11.819 -0.479 -17.606 1.00 96.44 85 LEU A O 1
ATOM 691 N N . SER A 1 86 ? 11.023 -2.270 -16.503 1.00 95.38 86 SER A N 1
ATOM 692 C CA . SER A 1 86 ? 9.719 -2.325 -17.154 1.00 95.38 86 SER A CA 1
ATOM 693 C C . SER A 1 86 ? 8.642 -1.672 -16.290 1.00 95.38 86 SER A C 1
ATOM 695 O O . SER A 1 86 ? 8.864 -1.260 -15.152 1.00 95.38 86 SER A O 1
ATOM 697 N N . MET A 1 87 ? 7.440 -1.540 -16.847 1.00 93.50 87 MET A N 1
ATOM 698 C CA . MET A 1 87 ? 6.314 -1.007 -16.089 1.00 93.50 87 MET A CA 1
ATOM 699 C C . MET A 1 87 ? 5.911 -1.968 -14.968 1.00 93.50 87 MET A C 1
ATOM 701 O O . MET A 1 87 ? 5.675 -3.147 -15.214 1.00 93.50 87 MET A O 1
ATOM 705 N N . GLN A 1 88 ? 5.754 -1.435 -13.758 1.00 93.31 88 GLN A N 1
ATOM 706 C CA . GLN A 1 88 ? 5.290 -2.207 -12.612 1.00 93.31 88 GLN A CA 1
ATOM 707 C C . GLN A 1 88 ? 3.819 -2.619 -12.764 1.00 93.31 88 GLN A C 1
ATOM 709 O O . GLN A 1 88 ? 2.983 -1.843 -13.246 1.00 93.31 88 GLN A O 1
ATOM 714 N N . LYS A 1 89 ? 3.512 -3.839 -12.318 1.00 93.88 89 LYS A N 1
ATOM 715 C CA . LYS A 1 89 ? 2.150 -4.351 -12.180 1.00 93.88 89 LYS A CA 1
ATOM 716 C C . LYS A 1 89 ? 1.570 -3.914 -10.836 1.00 93.88 89 LYS A C 1
ATOM 718 O O . LYS A 1 89 ? 2.241 -4.006 -9.814 1.00 93.88 89 LYS A O 1
ATOM 723 N N . TYR A 1 90 ? 0.333 -3.434 -10.852 1.00 95.50 90 TYR A N 1
ATOM 724 C CA . TYR A 1 90 ? -0.365 -2.955 -9.661 1.00 95.50 90 TYR A CA 1
ATOM 725 C C . TYR A 1 90 ? -1.491 -3.915 -9.281 1.00 95.50 90 TYR A C 1
ATOM 727 O O . TYR A 1 90 ? -2.081 -4.551 -10.155 1.00 95.50 90 TYR A O 1
ATOM 735 N N . GLY A 1 91 ? -1.787 -3.981 -7.988 1.00 97.31 91 GLY A N 1
ATOM 736 C CA . GLY A 1 91 ? -3.008 -4.560 -7.443 1.00 97.31 91 GLY A CA 1
ATOM 737 C C . GLY A 1 91 ? -4.010 -3.474 -7.053 1.00 97.31 91 GLY A C 1
ATOM 738 O O . GLY A 1 91 ? -3.627 -2.337 -6.754 1.00 97.31 91 GLY A O 1
ATOM 739 N N . ALA A 1 92 ? -5.288 -3.835 -7.066 1.00 98.31 92 ALA A N 1
ATOM 740 C CA . ALA A 1 92 ? -6.388 -3.039 -6.545 1.00 98.31 92 ALA A CA 1
ATOM 741 C C . ALA A 1 92 ? -6.813 -3.604 -5.184 1.00 98.31 92 ALA A C 1
ATOM 743 O O . ALA A 1 92 ? -7.536 -4.596 -5.111 1.00 98.31 92 ALA A O 1
ATOM 744 N N . LEU A 1 93 ? -6.349 -2.970 -4.105 1.00 98.12 93 LEU A N 1
ATOM 745 C CA . LEU A 1 93 ? -6.782 -3.281 -2.744 1.00 98.12 93 LEU A CA 1
ATOM 746 C C . LEU A 1 93 ? -8.190 -2.731 -2.538 1.00 98.12 93 LEU A C 1
ATOM 748 O O . LEU A 1 93 ? -8.371 -1.512 -2.545 1.00 98.12 93 LEU A O 1
ATOM 752 N N . VAL A 1 94 ? -9.167 -3.610 -2.345 1.00 97.81 94 VAL A N 1
ATOM 753 C CA . VAL A 1 94 ? -10.564 -3.213 -2.152 1.00 97.81 94 VAL A CA 1
ATOM 754 C C . VAL A 1 94 ? -10.712 -2.459 -0.836 1.00 97.81 94 VAL A C 1
ATOM 756 O O . VAL A 1 94 ? -10.129 -2.819 0.189 1.00 97.81 94 VAL A O 1
ATOM 759 N N . ASN A 1 95 ? -11.493 -1.385 -0.875 1.00 97.50 95 ASN A N 1
ATOM 760 C CA . ASN A 1 95 ? -11.849 -0.638 0.310 1.00 97.50 95 ASN A CA 1
ATOM 761 C C . ASN A 1 95 ? -13.104 -1.238 0.951 1.00 97.50 95 ASN A C 1
ATOM 763 O O . ASN A 1 95 ? -14.224 -0.976 0.515 1.00 97.50 95 ASN A O 1
ATOM 767 N N . ASN A 1 96 ? -12.925 -1.979 2.041 1.00 95.94 96 ASN A N 1
ATOM 768 C CA . ASN A 1 96 ? -14.006 -2.602 2.800 1.00 95.94 96 ASN A CA 1
ATOM 769 C C . ASN A 1 96 ? -14.962 -1.587 3.449 1.00 95.94 96 ASN A C 1
ATOM 771 O O . ASN A 1 96 ? -15.935 -2.001 4.070 1.00 95.94 96 ASN A O 1
ATOM 775 N N . PHE A 1 97 ? -14.673 -0.282 3.403 1.00 95.00 97 PHE A N 1
ATOM 776 C CA . PHE A 1 97 ? -15.564 0.783 3.884 1.00 95.00 97 PHE A CA 1
ATOM 777 C C . PHE A 1 97 ? -16.435 1.410 2.778 1.00 95.00 97 PHE A C 1
ATOM 779 O O . PHE A 1 97 ? -17.183 2.339 3.073 1.00 95.00 97 PHE A O 1
ATOM 786 N N . SER A 1 98 ? -16.310 0.936 1.536 1.00 95.38 98 SER A N 1
ATOM 787 C CA . SER A 1 98 ? -17.112 1.360 0.377 1.00 95.38 98 SER A CA 1
ATOM 788 C C . SER A 1 98 ? -18.163 0.305 -0.003 1.00 95.38 98 SER A C 1
ATOM 790 O O . SER A 1 98 ? -18.312 -0.688 0.708 1.00 95.38 98 SER A O 1
ATOM 792 N N . ASP A 1 99 ? -18.876 0.499 -1.116 1.00 95.12 99 ASP A N 1
ATOM 793 C CA . ASP A 1 99 ? -19.728 -0.530 -1.743 1.00 95.12 99 ASP A CA 1
ATOM 794 C C . ASP A 1 99 ? -18.862 -1.672 -2.313 1.00 95.12 99 ASP A C 1
ATOM 796 O O . ASP A 1 99 ? -18.382 -1.626 -3.452 1.00 95.12 99 ASP A O 1
ATOM 800 N N . VAL A 1 100 ? -18.588 -2.669 -1.467 1.00 95.00 100 VAL A N 1
ATOM 801 C CA . VAL A 1 100 ? -17.663 -3.770 -1.765 1.00 95.00 100 VAL A CA 1
ATOM 802 C C . VAL A 1 100 ? -18.196 -4.627 -2.901 1.00 95.00 100 VAL A C 1
ATOM 804 O O . VAL A 1 100 ? -17.425 -4.978 -3.791 1.00 95.00 100 VAL A O 1
ATOM 807 N N . GLU A 1 101 ? -19.489 -4.942 -2.894 1.00 95.25 101 GLU A N 1
ATOM 808 C CA . GLU A 1 101 ? -20.136 -5.783 -3.898 1.00 95.25 101 GLU A CA 1
ATOM 809 C C . GLU A 1 101 ? -20.017 -5.161 -5.294 1.00 95.25 101 GLU A C 1
ATOM 811 O O . GLU A 1 101 ? -19.579 -5.828 -6.234 1.00 95.25 101 GLU A O 1
ATOM 816 N N . GLN A 1 102 ? -20.319 -3.864 -5.430 1.00 95.69 102 GLN A N 1
ATOM 817 C CA . GLN A 1 102 ? -20.177 -3.163 -6.706 1.00 95.69 102 GLN A CA 1
ATOM 818 C C . GLN A 1 102 ? -18.714 -3.090 -7.160 1.00 95.69 102 GLN A C 1
ATOM 820 O O . GLN A 1 102 ? -18.419 -3.280 -8.345 1.00 95.69 102 GLN A O 1
ATOM 825 N N . VAL A 1 103 ? -17.792 -2.791 -6.240 1.00 96.88 103 VAL A N 1
ATOM 826 C CA . VAL A 1 103 ? -16.364 -2.690 -6.563 1.00 96.88 103 VAL A CA 1
ATOM 827 C C . VAL A 1 103 ? -15.820 -4.036 -7.028 1.00 96.88 103 VAL A C 1
ATOM 829 O O . VAL A 1 103 ? -15.175 -4.084 -8.075 1.00 96.88 103 VAL A O 1
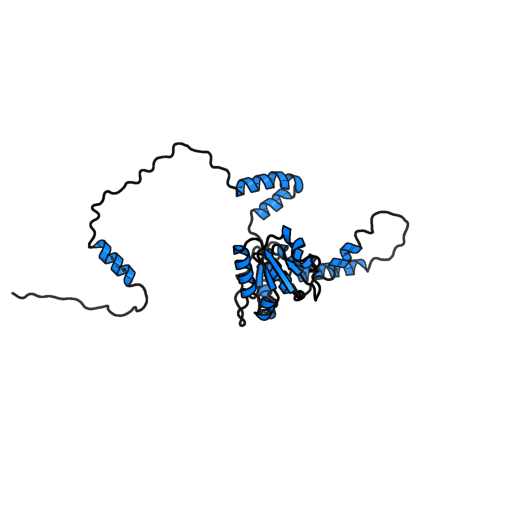ATOM 832 N N . VAL A 1 104 ? -16.098 -5.109 -6.288 1.00 96.88 104 VAL A N 1
ATOM 833 C CA . VAL A 1 104 ? -15.667 -6.474 -6.612 1.00 96.88 104 VAL A CA 1
ATOM 834 C C . VAL A 1 104 ? -16.199 -6.893 -7.976 1.00 96.88 104 VAL A C 1
ATOM 836 O O . VAL A 1 104 ? -15.394 -7.225 -8.845 1.00 96.88 104 VAL A O 1
ATOM 839 N N . GLN A 1 105 ? -17.506 -6.743 -8.216 1.00 97.31 105 GLN A N 1
ATOM 840 C CA . GLN A 1 105 ? -18.102 -7.061 -9.515 1.00 97.31 105 GLN A CA 1
ATOM 841 C C . GLN A 1 105 ? -17.401 -6.301 -10.650 1.00 97.31 105 GLN A C 1
ATOM 843 O O . GLN A 1 105 ? -17.028 -6.887 -11.661 1.00 97.31 105 GLN A O 1
ATOM 848 N N . SER A 1 106 ? -17.132 -5.003 -10.462 1.00 97.19 106 SER A N 1
ATOM 849 C CA . SER A 1 106 ? -16.463 -4.191 -11.487 1.00 97.19 106 SER A CA 1
ATOM 850 C C . SER A 1 106 ? -15.018 -4.615 -11.779 1.00 97.19 106 SER A C 1
ATOM 852 O O . SER A 1 106 ? -14.518 -4.367 -12.876 1.00 97.19 106 SER A O 1
ATOM 854 N N . LEU A 1 107 ? -14.322 -5.209 -10.804 1.00 97.69 107 LEU A N 1
ATOM 855 C CA . LEU A 1 107 ? -12.956 -5.712 -10.965 1.00 97.69 107 LEU A CA 1
ATOM 856 C C . LEU A 1 107 ? -12.963 -7.092 -11.636 1.00 97.69 107 LEU A C 1
ATOM 858 O O . LEU A 1 107 ? -12.135 -7.346 -12.511 1.00 97.69 107 LEU A O 1
ATOM 862 N N . GLU A 1 108 ? -13.921 -7.944 -11.283 1.00 97.12 108 GLU A N 1
ATOM 863 C CA . GLU A 1 108 ? -14.125 -9.264 -11.893 1.00 97.12 108 GLU A CA 1
ATOM 864 C C . GLU A 1 108 ? -14.581 -9.157 -13.353 1.00 97.12 108 GLU A C 1
ATOM 866 O O . GLU A 1 108 ? -14.074 -9.884 -14.206 1.00 97.12 108 GLU A O 1
ATOM 871 N N . ASP A 1 109 ? -15.415 -8.166 -13.685 1.00 97.62 109 ASP A N 1
ATOM 872 C CA . ASP A 1 109 ? -15.794 -7.837 -15.069 1.00 97.62 109 ASP A CA 1
ATOM 873 C C . ASP A 1 109 ? -14.572 -7.462 -15.937 1.00 97.62 109 ASP A C 1
ATOM 875 O O . ASP A 1 109 ? -14.589 -7.613 -17.160 1.00 97.62 109 ASP A O 1
ATOM 879 N N . LEU A 1 110 ? -13.482 -6.993 -15.315 1.00 96.81 110 LEU A N 1
ATOM 880 C CA . LEU A 1 110 ? -12.198 -6.729 -15.976 1.00 96.81 110 LEU A CA 1
ATOM 881 C C . LEU A 1 110 ? -11.299 -7.973 -16.056 1.00 96.81 110 LEU A C 1
ATOM 883 O O . LEU A 1 110 ? -10.146 -7.855 -16.464 1.00 96.81 110 LEU A O 1
ATOM 887 N N . SER A 1 111 ? -11.800 -9.152 -15.679 1.00 96.69 111 SER A N 1
ATOM 888 C CA . SER A 1 111 ? -11.027 -10.398 -15.563 1.00 96.69 111 SER A CA 1
ATOM 889 C C . SER A 1 111 ? -9.877 -10.320 -14.550 1.00 96.69 111 SER A C 1
ATOM 891 O O . SER A 1 111 ? -8.896 -11.058 -14.664 1.00 96.69 111 SER A O 1
ATOM 893 N N . ALA A 1 112 ? -9.961 -9.417 -13.568 1.00 97.62 112 ALA A N 1
ATOM 894 C CA . ALA A 1 112 ? -9.026 -9.405 -12.452 1.00 97.62 112 ALA A CA 1
ATOM 895 C C . ALA A 1 112 ? -9.430 -10.454 -11.408 1.00 97.62 112 ALA A C 1
ATOM 897 O O . ALA A 1 112 ? -10.610 -10.734 -11.220 1.00 97.62 112 ALA A O 1
ATOM 898 N N . VAL A 1 113 ? -8.440 -10.998 -10.704 1.00 96.31 113 VAL A N 1
ATOM 899 C CA . VAL A 1 113 ? -8.620 -12.068 -9.715 1.00 96.31 113 VAL A CA 1
ATOM 900 C C . VAL A 1 113 ? -8.064 -11.619 -8.371 1.00 96.31 113 VAL A C 1
ATOM 902 O O . VAL A 1 113 ? -6.995 -10.996 -8.325 1.00 96.31 113 VAL A O 1
ATOM 905 N N . ASP A 1 114 ? -8.770 -11.939 -7.287 1.00 95.88 114 ASP A N 1
ATOM 906 C CA . ASP A 1 114 ? -8.264 -11.761 -5.928 1.00 95.88 114 ASP A CA 1
ATOM 907 C C . ASP A 1 114 ? -7.157 -12.781 -5.642 1.00 95.88 114 ASP A C 1
ATOM 909 O O . ASP A 1 114 ? -7.412 -13.967 -5.428 1.00 95.88 114 ASP A O 1
ATOM 913 N N . PHE A 1 115 ? -5.904 -12.322 -5.647 1.00 93.38 115 PHE A N 1
ATOM 914 C CA . PHE A 1 115 ? -4.770 -13.229 -5.458 1.00 93.38 115 PHE A CA 1
ATOM 915 C C . PHE A 1 115 ? -4.651 -13.723 -4.012 1.00 93.38 115 PHE A C 1
ATOM 917 O O . PHE A 1 115 ? -3.993 -14.735 -3.776 1.00 93.38 115 PHE A O 1
ATOM 924 N N . VAL A 1 116 ? -5.252 -13.015 -3.047 1.00 92.12 116 VAL A N 1
ATOM 925 C CA . VAL A 1 116 ? -5.231 -13.428 -1.639 1.00 92.12 116 VAL A CA 1
ATOM 926 C C . VAL A 1 116 ? -6.129 -14.647 -1.475 1.00 92.12 116 VAL A C 1
ATOM 928 O O . VAL A 1 116 ? -5.664 -15.681 -0.999 1.00 92.12 116 VAL A O 1
ATOM 931 N N . GLN A 1 117 ? -7.364 -14.567 -1.971 1.00 90.75 117 GLN A N 1
ATOM 932 C CA . GLN A 1 117 ? -8.292 -15.695 -1.959 1.00 90.75 117 GLN A CA 1
ATOM 933 C C . GLN A 1 117 ? -7.763 -16.884 -2.776 1.00 90.75 117 GLN A C 1
ATOM 935 O O . GLN A 1 117 ? -7.861 -18.027 -2.339 1.00 90.75 117 GLN A O 1
ATOM 940 N N . GLU A 1 118 ? -7.167 -16.634 -3.945 1.00 90.06 118 GLU A N 1
ATOM 941 C CA . GLU A 1 118 ? -6.624 -17.709 -4.782 1.00 90.06 118 GLU A CA 1
ATOM 942 C C . GLU A 1 118 ? -5.488 -18.474 -4.083 1.00 90.06 118 GLU A C 1
ATOM 944 O O . GLU A 1 118 ? -5.408 -19.696 -4.181 1.00 90.06 118 GLU A O 1
ATOM 949 N N . SER A 1 119 ? -4.642 -17.777 -3.316 1.00 87.50 119 SER A N 1
ATOM 950 C CA . SER A 1 119 ? -3.561 -18.420 -2.558 1.00 87.50 119 SER A CA 1
AT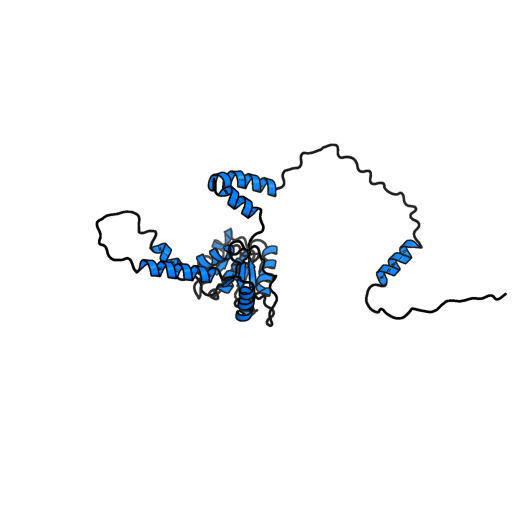OM 951 C C . SER A 1 119 ? -4.061 -19.347 -1.446 1.00 87.50 119 SER A C 1
ATOM 953 O O . SER A 1 119 ? -3.423 -20.361 -1.165 1.00 87.50 119 SER A O 1
ATOM 955 N N . GLN A 1 120 ? -5.215 -19.035 -0.849 1.00 83.25 120 GLN A N 1
ATOM 956 C CA . GLN A 1 120 ? -5.831 -19.869 0.183 1.00 83.25 120 GLN A CA 1
ATOM 957 C C . GLN A 1 120 ? -6.337 -21.185 -0.411 1.00 83.25 120 GLN A C 1
ATOM 959 O O . GLN A 1 120 ? -5.987 -22.242 0.102 1.00 83.25 120 GLN A O 1
ATOM 964 N N . LYS A 1 121 ? -7.041 -21.133 -1.551 1.00 84.31 121 LYS A N 1
ATOM 965 C CA . LYS A 1 121 ? -7.536 -22.340 -2.242 1.00 84.31 121 LYS A CA 1
ATOM 966 C C . LYS A 1 121 ? -6.408 -23.307 -2.600 1.00 84.31 121 LYS A C 1
ATOM 968 O O . LYS A 1 121 ? -6.515 -24.497 -2.346 1.00 84.31 121 LYS A O 1
ATOM 973 N N . VAL A 1 122 ? -5.303 -22.785 -3.140 1.00 84.50 122 VAL A N 1
ATOM 974 C CA . VAL A 1 122 ? -4.125 -23.602 -3.483 1.00 84.50 122 VAL A CA 1
ATOM 975 C C . VAL A 1 122 ? -3.528 -24.270 -2.239 1.00 84.50 122 VAL A C 1
ATOM 977 O O . VAL A 1 122 ? -3.029 -25.386 -2.326 1.00 84.50 122 VAL A O 1
ATOM 980 N N . THR A 1 123 ? -3.579 -23.601 -1.085 1.00 79.94 123 THR A N 1
ATOM 981 C CA . THR A 1 123 ? -3.072 -24.156 0.179 1.00 79.94 123 THR A CA 1
ATOM 982 C C . THR A 1 123 ? -3.988 -25.270 0.692 1.00 79.94 123 THR A C 1
ATOM 984 O O . THR A 1 123 ? -3.501 -26.344 1.022 1.00 79.94 123 THR A O 1
ATOM 987 N N . GLU A 1 124 ? -5.308 -25.061 0.658 1.00 77.81 124 GLU A N 1
ATOM 988 C CA . GLU A 1 124 ? -6.311 -26.075 1.022 1.00 77.81 124 GLU A CA 1
ATOM 989 C C . GLU A 1 124 ? -6.232 -27.326 0.126 1.00 77.81 124 GLU A C 1
ATOM 991 O O . GLU A 1 124 ? -6.309 -28.453 0.617 1.00 77.81 124 GLU A O 1
ATOM 996 N N . GLU A 1 125 ? -6.030 -27.149 -1.184 1.00 78.44 125 GLU A N 1
ATOM 997 C CA . GLU A 1 125 ? -5.839 -28.257 -2.129 1.00 78.44 125 GLU A CA 1
ATOM 998 C C . GLU A 1 125 ? -4.566 -29.060 -1.819 1.00 78.44 125 GLU A C 1
ATOM 1000 O O . GLU A 1 125 ? -4.599 -30.293 -1.817 1.00 78.44 125 GLU A O 1
ATOM 1005 N N . LEU A 1 126 ? -3.457 -28.381 -1.507 1.00 76.25 126 LEU A N 1
ATOM 1006 C CA . LEU A 1 126 ? -2.205 -29.035 -1.120 1.00 76.25 126 LEU A CA 1
ATOM 1007 C C . LEU A 1 126 ? -2.359 -29.821 0.187 1.00 76.25 126 LEU A C 1
ATOM 1009 O O . LEU A 1 126 ? -1.942 -30.978 0.235 1.00 76.25 126 LEU A O 1
ATOM 1013 N N . ASP A 1 127 ? -3.012 -29.250 1.200 1.00 69.00 127 ASP A N 1
ATOM 1014 C CA . ASP A 1 127 ? -3.238 -29.918 2.486 1.00 69.00 127 ASP A CA 1
ATOM 1015 C C . ASP A 1 127 ? -4.136 -31.158 2.332 1.00 69.00 127 ASP A C 1
ATOM 1017 O O . ASP A 1 127 ? -3.825 -32.219 2.876 1.00 69.00 127 ASP A O 1
ATOM 1021 N N . SER A 1 128 ? -5.189 -31.080 1.507 1.00 65.94 128 SER A N 1
ATOM 1022 C CA . SER A 1 128 ? -6.076 -32.224 1.234 1.00 65.94 128 SER A CA 1
ATOM 1023 C C . SER A 1 128 ? -5.374 -33.393 0.529 1.00 65.94 128 SER A C 1
ATOM 1025 O O . SER A 1 128 ? -5.731 -34.549 0.741 1.00 65.94 128 SER A O 1
ATOM 1027 N N . SER A 1 129 ? -4.335 -33.113 -0.267 1.00 60.97 129 SER A N 1
ATOM 1028 C CA . SER A 1 129 ? -3.554 -34.140 -0.968 1.00 60.97 129 SER A CA 1
ATOM 1029 C C . SER A 1 129 ? -2.531 -34.864 -0.081 1.00 60.97 129 SER A C 1
ATOM 1031 O O . SER A 1 129 ? -2.035 -35.923 -0.461 1.00 60.97 129 SER A O 1
ATOM 1033 N N . ILE A 1 130 ? -2.220 -34.316 1.100 1.00 59.53 130 ILE A N 1
ATOM 1034 C CA . ILE A 1 130 ? -1.267 -34.901 2.057 1.00 59.53 130 ILE A CA 1
ATOM 1035 C C . ILE A 1 130 ? -1.957 -35.931 2.970 1.00 59.53 130 ILE A C 1
ATOM 1037 O O . ILE A 1 130 ? -1.305 -36.868 3.427 1.00 59.53 130 ILE A O 1
ATOM 1041 N N . GLU A 1 131 ? -3.271 -35.820 3.199 1.00 52.81 131 GLU A N 1
ATOM 1042 C CA . GLU A 1 131 ? -4.019 -36.746 4.069 1.00 52.81 131 GLU A CA 1
ATOM 1043 C C . GLU A 1 131 ? -4.357 -38.108 3.414 1.00 52.81 131 GLU A C 1
ATOM 1045 O O . GLU A 1 131 ? -4.809 -39.017 4.111 1.00 52.81 131 GLU A O 1
ATOM 1050 N N . GLU A 1 132 ? -4.109 -38.302 2.110 1.00 48.66 132 GLU A N 1
ATOM 1051 C CA . GLU A 1 132 ? -4.441 -39.552 1.395 1.00 48.66 132 GLU A CA 1
ATOM 1052 C C . GLU A 1 132 ? -3.294 -40.589 1.291 1.00 48.66 132 GLU A C 1
ATOM 1054 O O . GLU A 1 132 ? -3.557 -41.714 0.864 1.00 48.66 132 GLU A O 1
ATOM 1059 N N . ASP A 1 133 ? -2.053 -40.288 1.711 1.00 45.12 133 ASP A N 1
ATOM 1060 C CA . ASP A 1 133 ? -0.875 -41.166 1.473 1.00 45.12 133 ASP A CA 1
ATOM 1061 C C . ASP A 1 133 ? -0.234 -41.787 2.742 1.00 45.12 133 ASP A C 1
ATOM 1063 O O . ASP A 1 133 ? 0.917 -42.226 2.733 1.00 45.12 133 ASP A O 1
ATOM 1067 N N . ASP A 1 134 ? -0.960 -41.867 3.865 1.00 45.47 134 ASP A N 1
ATOM 1068 C CA . ASP A 1 134 ? -0.397 -42.300 5.161 1.00 45.47 134 ASP A CA 1
ATOM 1069 C C . ASP A 1 134 ? -0.493 -43.826 5.421 1.00 45.47 134 ASP A C 1
ATOM 1071 O O . ASP A 1 134 ? -0.999 -44.288 6.449 1.00 45.47 134 ASP A O 1
ATOM 1075 N N . SER A 1 135 ? -0.006 -44.657 4.484 1.00 45.47 135 SER A N 1
ATOM 1076 C CA . SER A 1 135 ? 0.016 -46.121 4.665 1.00 45.47 135 SER A CA 1
ATOM 1077 C C . SER A 1 135 ? 1.298 -46.852 4.231 1.00 45.47 135 SER A C 1
ATOM 1079 O O . SER A 1 135 ? 1.197 -47.772 3.428 1.00 45.47 135 SER A O 1
ATOM 1081 N N . VAL A 1 136 ? 2.481 -46.561 4.805 1.00 37.47 136 VAL A N 1
ATOM 1082 C CA . VAL A 1 136 ? 3.615 -47.532 4.907 1.00 37.47 136 VAL A CA 1
ATOM 1083 C C . VAL A 1 136 ? 4.525 -47.223 6.128 1.00 37.47 136 VAL A C 1
ATOM 1085 O O . VAL A 1 136 ? 4.851 -46.060 6.348 1.00 37.47 136 VAL A O 1
ATOM 1088 N N . PRO A 1 137 ? 4.980 -48.223 6.930 1.00 43.81 137 PRO A N 1
ATOM 1089 C CA . PRO A 1 137 ? 5.641 -47.988 8.218 1.00 43.81 137 PRO A CA 1
ATOM 1090 C C . PRO A 1 137 ? 7.182 -47.846 8.191 1.00 43.81 137 PRO A C 1
ATOM 1092 O O . PRO A 1 137 ? 7.902 -48.496 7.438 1.00 43.81 137 PRO A O 1
ATOM 1095 N N . THR A 1 138 ? 7.633 -47.020 9.137 1.00 40.06 138 THR A N 1
ATOM 1096 C CA . THR A 1 138 ? 8.954 -46.665 9.700 1.00 40.06 138 THR A CA 1
ATOM 1097 C C . THR A 1 138 ? 10.130 -47.662 9.647 1.00 40.06 138 THR A C 1
ATOM 1099 O O . THR A 1 138 ? 10.009 -48.789 10.119 1.00 40.06 138 THR A O 1
ATOM 1102 N N . SER A 1 139 ? 11.342 -47.141 9.354 1.00 32.94 139 SER A N 1
ATOM 1103 C CA . SER A 1 139 ? 12.593 -47.498 10.072 1.00 32.94 139 SER A CA 1
ATOM 1104 C C . SER A 1 139 ? 13.718 -46.421 10.002 1.00 32.94 139 SER A C 1
ATOM 1106 O O . SER A 1 139 ? 14.611 -46.531 9.171 1.00 32.94 139 SER A O 1
ATOM 1108 N N . SER A 1 140 ? 13.694 -45.451 10.945 1.00 35.50 140 SER A N 1
ATOM 1109 C CA . SER A 1 140 ? 14.817 -44.788 11.700 1.00 35.50 140 SER A CA 1
ATOM 1110 C C . SER A 1 140 ? 16.024 -44.075 11.006 1.00 35.50 140 SER A C 1
ATOM 1112 O O . SER A 1 140 ? 16.405 -44.465 9.912 1.00 35.50 140 SER A O 1
ATOM 1114 N N . PRO A 1 141 ? 16.816 -43.206 11.704 1.00 43.41 141 PRO A N 1
ATOM 1115 C CA . PRO A 1 141 ? 16.458 -42.077 12.594 1.00 43.41 141 PRO A CA 1
ATOM 1116 C C . PRO A 1 141 ? 17.298 -40.766 12.384 1.00 43.41 141 PRO A C 1
ATOM 1118 O O . PRO A 1 141 ? 18.465 -40.840 12.026 1.00 43.41 141 PRO A O 1
ATOM 1121 N N . GLN A 1 142 ? 16.714 -39.599 12.745 1.00 39.69 142 GLN A N 1
ATOM 1122 C CA . GLN A 1 142 ? 17.329 -38.350 13.300 1.00 39.69 142 GLN A CA 1
ATOM 1123 C C . GLN A 1 142 ? 18.437 -37.647 12.458 1.00 39.69 142 GLN A C 1
ATOM 1125 O O . GLN A 1 142 ? 19.467 -38.226 12.163 1.00 39.69 142 GLN A O 1
ATOM 1130 N N . ILE A 1 143 ? 18.394 -36.369 12.054 1.00 35.44 143 ILE A N 1
ATOM 1131 C CA . ILE A 1 143 ? 18.163 -35.090 12.754 1.00 35.44 143 ILE A CA 1
ATOM 1132 C C . ILE A 1 143 ? 17.975 -34.043 11.631 1.00 35.44 143 ILE A C 1
ATOM 1134 O O . ILE A 1 143 ? 18.928 -33.866 10.881 1.00 35.44 143 ILE A O 1
ATOM 1138 N N . GLN A 1 144 ? 16.816 -33.374 11.498 1.00 34.84 144 GLN A N 1
ATOM 1139 C CA . GLN A 1 144 ? 16.651 -32.031 10.864 1.00 34.84 144 GLN A CA 1
ATOM 1140 C C . GLN A 1 144 ? 15.189 -31.575 10.647 1.00 34.84 144 GLN A C 1
ATOM 1142 O O . GLN A 1 144 ? 14.954 -30.591 9.952 1.00 34.84 144 GLN A O 1
ATOM 1147 N N . THR A 1 145 ? 14.186 -32.218 11.247 1.00 37.41 145 THR A N 1
ATOM 1148 C CA . THR A 1 145 ? 12.778 -31.990 10.859 1.00 37.41 145 THR A CA 1
ATOM 1149 C C . THR A 1 145 ? 11.891 -31.546 12.023 1.00 37.41 145 THR A C 1
ATOM 1151 O O . THR A 1 145 ? 10.818 -32.095 12.230 1.00 37.41 145 THR A O 1
ATOM 1154 N N . GLU A 1 146 ? 12.328 -30.553 12.802 1.00 34.75 146 GLU A N 1
ATOM 1155 C CA . GLU A 1 146 ? 11.455 -29.908 13.806 1.00 34.75 146 GLU A CA 1
ATOM 1156 C C . GLU A 1 146 ? 11.314 -28.387 13.642 1.00 34.75 146 GLU A C 1
ATOM 1158 O O . GLU A 1 146 ? 10.399 -27.808 14.216 1.00 34.75 146 GLU A O 1
ATOM 1163 N N . LEU A 1 147 ? 12.128 -27.723 12.807 1.00 36.66 147 LEU A N 1
ATOM 1164 C CA . LEU A 1 147 ? 11.957 -26.282 12.543 1.00 36.66 147 LEU A CA 1
ATOM 1165 C C . LEU A 1 147 ? 10.962 -25.952 11.417 1.00 36.66 147 LEU A C 1
ATOM 1167 O O . LEU A 1 147 ? 10.535 -24.805 11.324 1.00 36.66 147 LEU A O 1
ATOM 1171 N N . SER A 1 148 ? 10.586 -26.916 10.574 1.00 36.12 148 SER A N 1
ATOM 1172 C CA . SER A 1 148 ? 9.688 -26.675 9.434 1.00 36.12 148 SER A CA 1
ATOM 1173 C C . SER A 1 148 ? 8.203 -26.765 9.802 1.00 36.12 148 SER A C 1
ATOM 1175 O O . SER A 1 148 ? 7.420 -25.913 9.391 1.00 36.12 148 SER A O 1
ATOM 1177 N N . LYS A 1 149 ? 7.812 -27.722 10.655 1.00 36.81 149 LYS A N 1
ATOM 1178 C CA . LYS A 1 149 ? 6.390 -27.984 10.951 1.00 36.81 149 LYS A CA 1
ATOM 1179 C C . LYS A 1 149 ? 5.691 -26.854 11.718 1.00 36.81 149 LYS A C 1
ATOM 1181 O O . LYS A 1 149 ? 4.506 -26.620 11.516 1.00 36.81 149 LYS A O 1
ATOM 1186 N N . THR A 1 150 ? 6.410 -26.113 12.561 1.00 37.47 150 THR A N 1
ATOM 1187 C CA . THR A 1 150 ? 5.821 -25.018 13.355 1.00 37.47 150 THR A CA 1
ATOM 1188 C C . THR A 1 150 ? 5.647 -23.727 12.547 1.00 37.47 150 THR A C 1
ATOM 1190 O O . THR A 1 150 ? 4.822 -22.890 12.904 1.00 37.47 150 THR A O 1
ATOM 1193 N N . GLN A 1 151 ? 6.409 -23.542 11.460 1.00 44.25 151 GLN A N 1
ATOM 1194 C CA . GLN A 1 151 ? 6.305 -22.349 10.610 1.00 44.25 151 GLN A CA 1
ATOM 1195 C C . GLN A 1 151 ? 5.193 -22.468 9.562 1.00 44.25 151 GLN A C 1
ATOM 1197 O O . GLN A 1 151 ? 4.548 -21.465 9.263 1.00 44.25 151 GLN A O 1
ATOM 1202 N N . GLU A 1 152 ? 4.924 -23.671 9.052 1.00 43.53 152 GLU A N 1
ATOM 1203 C CA . GLU A 1 152 ? 3.879 -23.906 8.043 1.00 43.53 152 GLU A CA 1
ATOM 1204 C C . GLU A 1 152 ? 2.464 -23.721 8.617 1.00 43.53 152 GLU A C 1
ATOM 1206 O O . GLU A 1 152 ? 1.621 -23.078 7.994 1.00 43.53 152 GLU A O 1
ATOM 1211 N N . GLN A 1 153 ? 2.222 -24.144 9.862 1.00 43.25 153 GLN A N 1
ATOM 1212 C CA . GLN A 1 153 ? 0.886 -24.083 10.474 1.00 43.25 153 GLN A CA 1
ATOM 1213 C C . GLN A 1 153 ? 0.385 -22.658 10.786 1.00 43.25 153 GLN A C 1
ATOM 1215 O O . GLN A 1 153 ? -0.817 -22.442 10.938 1.00 43.25 153 GLN A O 1
ATOM 1220 N N . HIS A 1 154 ? 1.270 -21.657 10.859 1.00 45.84 154 HIS A N 1
ATOM 1221 C CA . HIS A 1 154 ? 0.883 -20.273 11.165 1.00 45.84 154 HIS A CA 1
ATOM 1222 C C . HIS A 1 154 ? 0.406 -19.464 9.948 1.00 45.84 154 HIS A C 1
ATOM 1224 O O . HIS A 1 154 ? -0.203 -18.407 10.136 1.00 45.84 154 HIS A O 1
ATOM 1230 N N . PHE A 1 155 ? 0.634 -19.945 8.719 1.00 48.53 155 PHE A N 1
ATOM 1231 C CA . PHE A 1 155 ? 0.096 -19.310 7.510 1.00 48.53 155 PHE A CA 1
ATOM 1232 C C . PHE A 1 155 ? -1.383 -19.641 7.267 1.00 48.53 155 PHE A C 1
ATOM 1234 O O . PHE A 1 155 ? -2.015 -18.967 6.467 1.00 48.53 155 PHE A O 1
ATOM 1241 N N . LEU A 1 156 ? -1.963 -20.609 7.984 1.00 47.62 156 LEU A N 1
ATOM 1242 C CA . LEU A 1 156 ? -3.326 -21.105 7.740 1.00 47.62 156 LEU A CA 1
ATOM 1243 C C . LEU A 1 156 ? -4.447 -20.141 8.173 1.00 47.62 156 LEU A C 1
ATOM 1245 O O . LEU A 1 156 ? -5.597 -20.316 7.790 1.00 47.62 156 LEU A O 1
ATOM 1249 N N . TYR A 1 157 ? -4.127 -19.084 8.924 1.00 53.94 157 TYR A N 1
ATOM 1250 C CA . TYR A 1 157 ? -5.099 -18.079 9.375 1.00 53.94 157 TYR A CA 1
ATOM 1251 C C . TYR A 1 157 ? -4.803 -16.705 8.774 1.00 53.94 157 TYR A C 1
ATOM 1253 O O . TYR A 1 157 ? -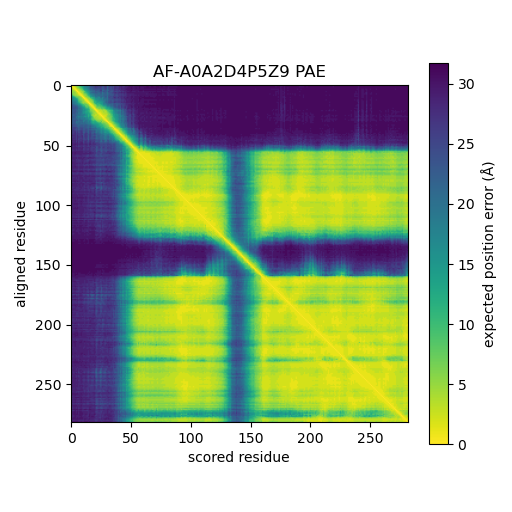4.712 -15.703 9.485 1.00 53.94 157 TYR A O 1
ATOM 1261 N N . VAL A 1 158 ? -4.612 -16.646 7.455 1.00 57.56 158 VAL A N 1
ATOM 1262 C CA . VAL A 1 158 ? -4.477 -15.361 6.761 1.00 57.56 158 VAL A CA 1
ATOM 1263 C C . VAL A 1 158 ? -5.763 -14.552 6.944 1.00 57.56 158 VAL A C 1
ATOM 1265 O O . VAL A 1 158 ? -6.869 -15.062 6.789 1.00 57.56 158 VAL A O 1
ATOM 1268 N N . ASN A 1 159 ? -5.618 -13.269 7.275 1.00 61.28 159 ASN A N 1
ATOM 1269 C CA . ASN A 1 159 ? -6.725 -12.331 7.443 1.00 61.28 159 ASN A CA 1
ATOM 1270 C C . ASN A 1 159 ? -7.686 -12.326 6.237 1.00 61.28 159 ASN A C 1
ATOM 1272 O O . ASN A 1 159 ? -7.416 -11.683 5.225 1.00 61.28 159 ASN A O 1
ATOM 1276 N N . HIS A 1 160 ? -8.853 -12.955 6.403 1.00 68.50 160 HIS A N 1
ATOM 1277 C CA . HIS A 1 160 ? -9.901 -13.131 5.384 1.00 68.50 160 HIS A CA 1
ATOM 1278 C C . HIS A 1 160 ? -10.514 -11.827 4.846 1.00 68.50 160 HIS A C 1
ATOM 1280 O O . HIS A 1 160 ? -11.249 -11.830 3.862 1.00 68.50 160 HIS A O 1
ATOM 1286 N N . ASN A 1 161 ? -10.240 -10.693 5.493 1.00 88.38 161 ASN A N 1
ATOM 1287 C CA . ASN A 1 161 ? -10.873 -9.426 5.145 1.00 88.38 161 ASN A CA 1
ATOM 1288 C C . ASN A 1 161 ? -10.128 -8.664 4.041 1.00 88.38 161 ASN A C 1
ATOM 1290 O O . ASN A 1 161 ? -10.720 -7.790 3.409 1.00 88.38 161 ASN A O 1
ATOM 1294 N N . ILE A 1 162 ? -8.847 -8.954 3.792 1.00 93.31 162 ILE A N 1
ATOM 1295 C CA . ILE A 1 162 ? -8.0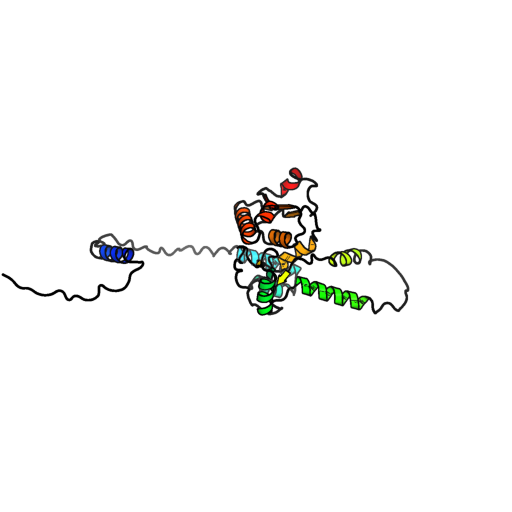85 -8.255 2.750 1.00 93.31 162 ILE A CA 1
ATOM 1296 C C . ILE A 1 162 ? -8.402 -8.875 1.390 1.00 93.31 162 ILE A C 1
ATOM 1298 O O . ILE A 1 162 ? -8.047 -10.020 1.143 1.00 93.31 162 ILE A O 1
ATOM 1302 N N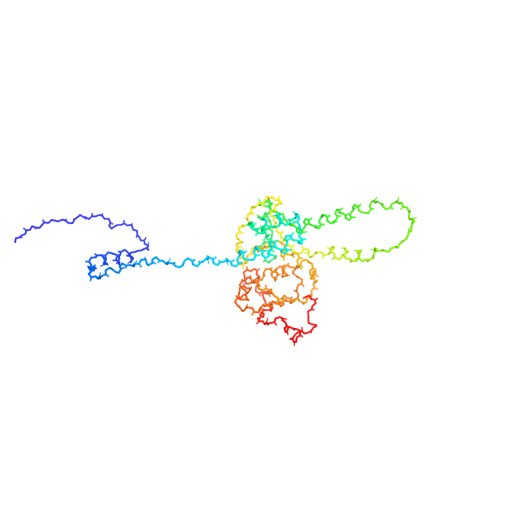 . LYS A 1 163 ? -8.988 -8.074 0.493 1.00 95.69 163 LYS A N 1
ATOM 1303 C CA . LYS A 1 163 ? -9.199 -8.437 -0.915 1.00 95.69 163 LYS A CA 1
ATOM 1304 C C . LYS A 1 163 ? -8.298 -7.599 -1.808 1.00 95.69 163 LYS A C 1
ATOM 1306 O O . LYS A 1 163 ? -8.322 -6.364 -1.719 1.00 95.69 163 LYS A O 1
ATOM 1311 N N . CYS A 1 164 ? -7.498 -8.233 -2.661 1.00 96.88 164 CYS A N 1
ATOM 1312 C CA . CYS A 1 164 ? -6.598 -7.506 -3.554 1.00 96.88 164 CYS A CA 1
ATOM 1313 C C . CYS A 1 164 ? -6.576 -8.121 -4.951 1.00 96.88 164 CYS A C 1
ATOM 1315 O O . CYS A 1 164 ? -6.040 -9.204 -5.177 1.00 96.88 164 CYS A O 1
ATOM 1317 N N . TYR A 1 165 ? -7.115 -7.377 -5.912 1.00 98.06 165 TYR A N 1
ATOM 1318 C CA . TYR A 1 165 ? -7.302 -7.856 -7.274 1.00 98.06 165 TYR A CA 1
ATOM 1319 C C . TYR A 1 165 ? -6.093 -7.549 -8.150 1.00 98.06 165 TYR A C 1
ATOM 1321 O O . TYR A 1 165 ? -5.559 -6.437 -8.143 1.00 98.06 165 TYR A O 1
ATOM 1329 N N . THR A 1 166 ? -5.682 -8.520 -8.960 1.00 97.75 166 THR A N 1
ATOM 1330 C CA . THR A 1 166 ? -4.636 -8.363 -9.978 1.00 97.75 166 THR A CA 1
ATOM 1331 C C . THR A 1 166 ? -5.073 -9.001 -11.288 1.00 97.75 166 THR A C 1
ATOM 1333 O O . THR A 1 166 ? -5.812 -9.979 -11.296 1.00 97.75 166 THR A O 1
ATOM 1336 N N . PHE A 1 167 ? -4.610 -8.463 -12.417 1.00 97.56 167 PHE A N 1
ATOM 1337 C CA . PHE A 1 167 ? -4.786 -9.145 -13.699 1.00 97.56 167 PHE A CA 1
ATOM 1338 C C . PHE A 1 167 ? -3.965 -10.449 -13.738 1.00 97.56 167 PHE A C 1
ATOM 1340 O O . PHE A 1 167 ? -2.902 -10.500 -13.104 1.00 97.56 167 PHE A O 1
ATOM 1347 N N . PRO A 1 168 ? -4.360 -11.469 -14.518 1.00 95.69 168 PRO A N 1
ATOM 1348 C CA . PRO A 1 168 ? -3.633 -12.735 -14.630 1.00 95.69 168 PRO A CA 1
ATOM 1349 C C . PRO A 1 168 ? -2.167 -12.578 -15.066 1.00 95.69 168 PRO A C 1
ATOM 1351 O O . PRO A 1 168 ? -1.749 -11.552 -15.615 1.00 95.69 168 PRO A O 1
ATOM 1354 N N . LYS A 1 169 ? -1.333 -13.592 -14.811 1.00 94.25 169 LYS A N 1
ATOM 1355 C CA . LYS A 1 169 ? 0.080 -13.591 -15.233 1.00 94.25 169 LYS A CA 1
ATOM 1356 C C . LYS A 1 169 ? 0.179 -13.410 -16.756 1.00 94.25 169 LYS A C 1
ATOM 1358 O O . LYS A 1 169 ? -0.489 -14.102 -17.508 1.00 94.25 169 LYS A O 1
ATOM 1363 N N . GLY A 1 170 ? 1.034 -12.489 -17.201 1.00 93.94 170 GLY A N 1
ATOM 1364 C CA . GLY A 1 170 ? 1.184 -12.134 -18.620 1.00 93.94 170 GLY A CA 1
ATOM 1365 C C . GLY A 1 170 ? 0.281 -10.988 -19.087 1.00 93.94 170 GLY A C 1
ATOM 1366 O O . GLY A 1 170 ? 0.622 -10.326 -20.063 1.00 93.94 170 GLY A O 1
ATOM 1367 N N . ASP A 1 171 ? -0.796 -10.679 -18.359 1.00 96.00 171 ASP A N 1
ATOM 1368 C CA . ASP A 1 171 ? -1.628 -9.510 -18.636 1.00 96.00 171 ASP A CA 1
ATOM 1369 C C . ASP A 1 171 ? -1.001 -8.234 -18.040 1.00 96.00 171 ASP A C 1
ATOM 1371 O O . ASP A 1 171 ? -0.637 -8.181 -16.853 1.00 96.00 171 ASP A O 1
ATOM 1375 N N . ILE A 1 172 ? -0.860 -7.220 -18.901 1.00 95.31 172 ILE A N 1
ATOM 1376 C CA . ILE A 1 172 ? -0.270 -5.897 -18.635 1.00 95.31 172 ILE A CA 1
ATOM 1377 C C . ILE A 1 172 ? -1.325 -4.785 -18.511 1.00 95.31 172 ILE A C 1
ATOM 1379 O O . ILE A 1 172 ? -0.977 -3.597 -18.469 1.00 95.31 172 ILE A O 1
ATOM 1383 N N . SER A 1 173 ? -2.605 -5.157 -18.479 1.00 96.56 173 SER A N 1
ATOM 1384 C CA . SER A 1 173 ? -3.730 -4.255 -18.258 1.00 96.56 173 SER A CA 1
ATOM 1385 C C . SER A 1 173 ? -3.581 -3.480 -16.951 1.00 96.56 173 SER A C 1
ATOM 1387 O O . SER A 1 173 ? -2.890 -3.880 -16.009 1.00 96.56 173 SER A O 1
ATOM 1389 N N . ARG A 1 174 ? -4.206 -2.302 -16.909 1.00 96.12 174 ARG A N 1
ATOM 1390 C CA . ARG A 1 174 ? -4.116 -1.377 -15.779 1.00 96.12 174 ARG A CA 1
ATOM 1391 C C . ARG A 1 174 ? -5.496 -1.036 -15.269 1.00 96.12 174 ARG A C 1
ATOM 1393 O O . ARG A 1 174 ? -6.374 -0.651 -16.040 1.00 96.12 174 ARG A O 1
ATOM 1400 N N . PHE A 1 175 ? -5.632 -1.078 -13.952 1.00 97.00 175 PHE A N 1
ATOM 1401 C CA . PHE A 1 175 ? -6.802 -0.545 -13.285 1.00 97.00 175 PHE A CA 1
ATOM 1402 C C . PHE A 1 175 ? -6.906 0.959 -13.531 1.00 97.00 175 PHE A C 1
ATOM 1404 O O . PHE A 1 175 ? -5.906 1.684 -13.610 1.00 97.00 175 PHE A O 1
ATOM 1411 N N . ARG A 1 176 ? -8.142 1.437 -13.653 1.00 96.19 176 ARG A N 1
ATOM 1412 C CA . ARG A 1 176 ? -8.417 2.872 -13.675 1.00 96.19 176 ARG A CA 1
ATOM 1413 C C . ARG A 1 176 ? -8.233 3.438 -12.269 1.00 96.19 176 ARG A C 1
ATOM 1415 O O . ARG A 1 176 ? -8.151 2.707 -11.292 1.00 96.19 176 ARG A O 1
ATOM 1422 N N . GLN A 1 177 ? -8.145 4.759 -12.159 1.00 95.88 177 GLN A N 1
ATOM 1423 C CA . GLN A 1 177 ? -8.194 5.383 -10.839 1.00 95.88 177 GLN A CA 1
ATOM 1424 C C . GLN A 1 177 ? -9.579 5.155 -10.230 1.00 95.88 177 GLN A C 1
ATOM 1426 O O . GLN A 1 177 ? -10.588 5.336 -10.921 1.00 95.88 177 GLN A O 1
ATOM 1431 N N . ALA A 1 178 ? -9.610 4.779 -8.952 1.00 95.94 178 ALA A N 1
ATOM 1432 C CA . ALA A 1 178 ? -10.850 4.611 -8.215 1.00 95.94 178 ALA A CA 1
ATOM 1433 C C . ALA A 1 178 ? -11.655 5.913 -8.184 1.00 95.94 178 ALA A C 1
ATOM 1435 O O . ALA A 1 178 ? -11.105 7.019 -8.232 1.00 95.94 178 ALA A O 1
ATOM 1436 N N . ARG A 1 179 ? -12.976 5.765 -8.101 1.00 93.12 179 ARG A N 1
ATOM 1437 C CA . ARG A 1 179 ? -13.916 6.878 -7.983 1.00 93.12 179 ARG A CA 1
ATOM 1438 C C . ARG A 1 179 ? -14.585 6.843 -6.611 1.00 93.12 179 ARG A C 1
ATOM 1440 O O . ARG A 1 179 ? -14.730 5.749 -6.067 1.00 93.12 179 ARG A O 1
ATOM 1447 N N . PRO A 1 180 ? -14.948 8.011 -6.052 1.00 95.00 180 PRO A N 1
ATOM 1448 C CA . PRO A 1 180 ? -15.711 8.053 -4.817 1.00 95.00 180 PRO A CA 1
ATOM 1449 C C . PRO A 1 180 ? -17.092 7.435 -5.022 1.00 95.00 180 PRO A C 1
ATOM 1451 O O . PRO A 1 180 ? -17.708 7.648 -6.070 1.00 95.00 180 PRO A O 1
ATOM 1454 N N . ASP A 1 181 ? -17.552 6.694 -4.025 1.00 90.94 181 ASP A N 1
ATOM 1455 C CA . ASP A 1 181 ? -18.907 6.163 -3.947 1.00 90.94 181 ASP A CA 1
ATOM 1456 C C . ASP A 1 181 ? -19.907 7.219 -3.429 1.00 90.94 181 ASP A C 1
ATOM 1458 O O . ASP A 1 181 ? -19.606 8.414 -3.342 1.00 90.94 181 ASP A O 1
ATOM 1462 N N . ILE A 1 182 ? -21.118 6.774 -3.081 1.00 90.50 182 ILE A N 1
ATOM 1463 C CA . ILE A 1 182 ? -22.198 7.623 -2.551 1.00 90.50 182 ILE A CA 1
ATOM 1464 C C . ILE A 1 182 ? -21.816 8.246 -1.195 1.00 90.50 182 ILE A C 1
ATOM 1466 O O . ILE A 1 182 ? -22.239 9.360 -0.883 1.00 90.50 182 ILE A O 1
ATOM 1470 N N . ILE A 1 183 ? -21.001 7.548 -0.399 1.00 90.00 183 ILE A N 1
ATOM 1471 C CA . ILE A 1 183 ? -20.525 7.984 0.923 1.00 90.00 183 ILE A CA 1
ATOM 1472 C C . ILE A 1 183 ? -19.309 8.925 0.774 1.00 90.00 183 ILE A C 1
ATOM 1474 O O . ILE A 1 183 ? -18.944 9.650 1.702 1.00 90.00 183 ILE A O 1
ATOM 1478 N N . GLY A 1 184 ? -18.7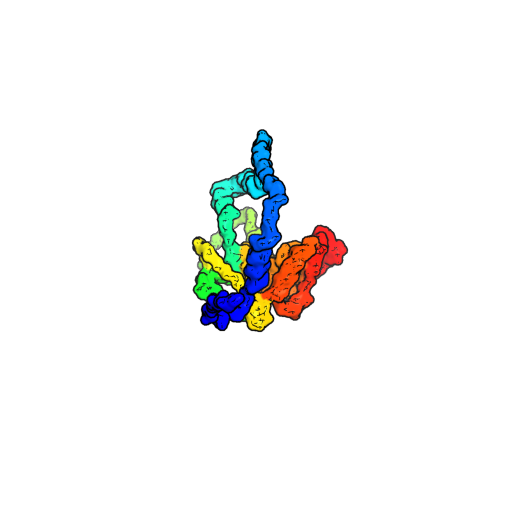19 8.986 -0.422 1.00 94.12 184 GLY A N 1
ATOM 1479 C CA . GLY A 1 184 ? -17.601 9.852 -0.771 1.00 94.12 184 GLY A CA 1
ATOM 1480 C C . GLY A 1 184 ? -16.232 9.221 -0.520 1.00 94.12 184 GLY A C 1
ATOM 1481 O O . GLY A 1 184 ? -15.230 9.939 -0.567 1.00 94.12 184 GLY A O 1
ATOM 1482 N N . VAL A 1 185 ? -16.170 7.907 -0.277 1.00 97.00 185 VAL A N 1
ATOM 1483 C CA . VAL A 1 185 ? -14.912 7.160 -0.126 1.00 97.00 185 VAL A CA 1
ATOM 1484 C C . VAL A 1 185 ? -14.557 6.425 -1.418 1.00 97.00 185 VAL A C 1
ATOM 1486 O O . VAL A 1 185 ? -15.418 6.055 -2.210 1.00 97.00 185 VAL A O 1
ATOM 1489 N N . LEU A 1 186 ? -13.265 6.241 -1.678 1.00 97.94 186 LEU A N 1
ATOM 1490 C CA . LEU A 1 186 ? -12.771 5.572 -2.884 1.00 97.94 186 LEU A CA 1
ATOM 1491 C C . LEU A 1 186 ? -12.909 4.046 -2.783 1.00 97.94 186 LEU A C 1
ATOM 1493 O O . LEU A 1 186 ? -12.540 3.470 -1.765 1.00 97.94 186 LEU A O 1
ATOM 1497 N N . GLY A 1 187 ? -13.360 3.396 -3.861 1.00 97.38 187 GLY A N 1
ATOM 1498 C CA . GLY A 1 187 ? -13.654 1.954 -3.862 1.00 97.38 187 GLY A CA 1
ATOM 1499 C C . GLY A 1 187 ? -12.450 1.007 -3.739 1.00 97.38 187 GLY A C 1
ATOM 1500 O O . GLY A 1 187 ? -12.566 -0.081 -3.187 1.00 97.38 187 GLY A O 1
ATOM 1501 N N . TYR A 1 188 ? -11.271 1.401 -4.228 1.00 98.19 188 TYR A N 1
ATOM 1502 C CA . TYR A 1 188 ? -10.051 0.590 -4.130 1.00 98.19 188 TYR A CA 1
ATOM 1503 C C . TYR A 1 188 ? -8.781 1.440 -4.221 1.00 98.19 188 TYR A C 1
ATOM 1505 O O . TYR A 1 188 ? -8.765 2.496 -4.855 1.00 98.19 188 TYR A O 1
ATOM 1513 N N . TYR A 1 189 ? -7.697 0.983 -3.597 1.00 98.19 189 TYR A N 1
ATOM 1514 C CA . TYR A 1 189 ? -6.392 1.640 -3.608 1.00 98.19 189 TYR A CA 1
ATOM 1515 C C . TYR A 1 189 ? -5.426 0.908 -4.540 1.00 98.19 189 TYR A C 1
ATOM 1517 O O . TYR A 1 189 ? -5.219 -0.297 -4.411 1.00 98.19 189 TYR A O 1
ATOM 1525 N N . LEU A 1 190 ? -4.804 1.643 -5.464 1.00 97.81 190 LEU A N 1
ATOM 1526 C CA . LEU A 1 190 ? -3.782 1.086 -6.349 1.00 97.81 190 LEU A CA 1
ATOM 1527 C C . LEU A 1 190 ? -2.413 1.108 -5.676 1.00 97.81 190 LEU A C 1
ATOM 1529 O O . LEU A 1 190 ? -1.889 2.172 -5.339 1.00 97.81 190 LEU A O 1
ATOM 1533 N N . LEU A 1 191 ? -1.817 -0.069 -5.531 1.00 96.25 191 LEU A N 1
ATOM 1534 C CA . LEU A 1 191 ? -0.490 -0.264 -4.957 1.00 96.25 191 LEU A CA 1
ATOM 1535 C C . LEU A 1 191 ? 0.234 -1.425 -5.635 1.00 96.25 191 LEU A C 1
ATOM 1537 O O . LEU A 1 191 ? -0.362 -2.184 -6.390 1.00 96.25 191 LEU A O 1
ATOM 1541 N N . ASP A 1 192 ? 1.530 -1.561 -5.380 1.00 96.19 192 ASP A N 1
ATOM 1542 C CA . ASP A 1 192 ? 2.238 -2.791 -5.729 1.00 96.19 192 ASP A CA 1
ATOM 1543 C C . ASP A 1 192 ? 1.617 -3.958 -4.948 1.00 96.19 192 ASP A C 1
ATOM 1545 O O . ASP A 1 192 ? 1.590 -3.911 -3.717 1.00 96.19 192 ASP A O 1
ATOM 1549 N N . ALA A 1 193 ? 1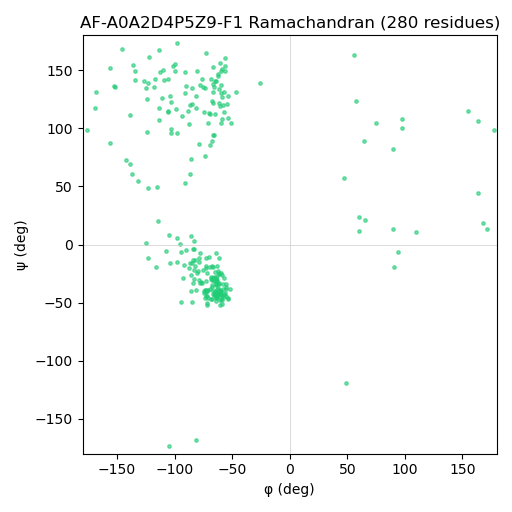.118 -4.983 -5.641 1.00 94.62 193 ALA A N 1
ATOM 1550 C CA . ALA A 1 193 ? 0.440 -6.120 -5.018 1.00 94.62 193 ALA A CA 1
ATOM 1551 C C . ALA A 1 193 ? 1.320 -6.802 -3.955 1.00 94.62 193 ALA A C 1
ATOM 1553 O O . ALA A 1 193 ? 0.827 -7.182 -2.892 1.00 94.62 193 ALA A O 1
ATOM 1554 N N . ALA A 1 194 ? 2.642 -6.835 -4.169 1.00 94.69 194 ALA A N 1
ATOM 1555 C CA . ALA A 1 194 ? 3.596 -7.373 -3.201 1.00 94.69 194 ALA A CA 1
ATOM 1556 C C . ALA A 1 194 ? 3.608 -6.599 -1.867 1.00 94.69 194 ALA A C 1
ATOM 1558 O O . ALA A 1 194 ? 3.976 -7.151 -0.833 1.00 94.69 194 ALA A O 1
ATOM 1559 N N . SER A 1 195 ? 3.163 -5.334 -1.842 1.00 95.88 195 SER A N 1
ATOM 1560 C CA . SER A 1 195 ? 3.062 -4.539 -0.607 1.00 95.88 195 SER A CA 1
ATOM 1561 C C . SER A 1 195 ? 1.965 -5.003 0.352 1.00 95.88 195 SER A C 1
ATOM 1563 O O . SER A 1 195 ? 1.954 -4.526 1.486 1.00 95.88 195 SER A O 1
ATOM 1565 N N . ILE A 1 196 ? 1.074 -5.903 -0.072 1.00 94.81 196 ILE A N 1
ATOM 1566 C CA . ILE A 1 196 ? 0.084 -6.545 0.802 1.00 94.81 196 ILE A CA 1
ATOM 1567 C C . ILE A 1 196 ? 0.714 -7.677 1.622 1.00 94.81 196 ILE A C 1
ATOM 1569 O O . ILE A 1 196 ? 0.326 -7.882 2.768 1.00 94.81 196 ILE A O 1
ATOM 1573 N N . LEU A 1 197 ? 1.737 -8.358 1.094 1.00 93.69 197 LEU A N 1
ATOM 1574 C CA . LEU A 1 197 ? 2.333 -9.534 1.737 1.00 93.69 197 LEU A CA 1
ATOM 1575 C C . LEU A 1 197 ? 2.854 -9.269 3.164 1.00 93.69 197 LEU A C 1
ATOM 1577 O O . LEU A 1 197 ? 2.552 -10.076 4.037 1.00 93.69 197 LEU A O 1
ATOM 1581 N N . PRO A 1 198 ? 3.541 -8.145 3.475 1.00 94.12 198 PRO A N 1
ATOM 1582 C CA . PRO A 1 198 ? 3.953 -7.856 4.851 1.00 94.12 198 PRO A CA 1
ATOM 1583 C C . PRO A 1 198 ? 2.776 -7.659 5.813 1.00 94.12 198 PRO A C 1
ATOM 1585 O O . PRO A 1 198 ? 2.894 -7.968 6.991 1.00 94.12 198 PRO A O 1
ATOM 1588 N N . VAL A 1 199 ? 1.642 -7.149 5.321 1.00 93.81 199 VAL A N 1
ATOM 1589 C CA . VAL A 1 199 ? 0.430 -6.944 6.130 1.00 93.81 199 VAL A CA 1
ATOM 1590 C C . VAL A 1 199 ? -0.231 -8.282 6.448 1.00 93.81 199 VAL A C 1
ATOM 1592 O O . VAL A 1 199 ? -0.650 -8.501 7.582 1.00 93.81 199 VAL A O 1
ATOM 1595 N N . LEU A 1 200 ? -0.277 -9.189 5.468 1.00 92.12 200 LEU A N 1
ATOM 1596 C CA . LEU A 1 200 ? -0.746 -10.559 5.677 1.00 92.12 200 LEU A CA 1
ATOM 1597 C C . LEU A 1 200 ? 0.177 -11.310 6.648 1.00 92.12 200 LEU A C 1
ATOM 1599 O O . LEU A 1 200 ? -0.304 -11.898 7.610 1.00 92.12 200 LEU A O 1
ATOM 1603 N N . ALA A 1 201 ? 1.495 -11.209 6.454 1.00 91.94 201 ALA A N 1
ATOM 1604 C CA . ALA A 1 201 ? 2.495 -11.865 7.296 1.00 91.94 201 ALA A CA 1
ATOM 1605 C C . ALA A 1 201 ? 2.526 -11.334 8.740 1.00 91.94 201 ALA A C 1
ATOM 1607 O O . ALA A 1 201 ? 2.837 -12.086 9.660 1.00 91.94 201 ALA A O 1
ATOM 1608 N N . LEU A 1 202 ? 2.179 -10.058 8.965 1.00 92.31 202 LEU A N 1
ATOM 1609 C CA . LEU A 1 202 ? 2.062 -9.495 10.316 1.00 92.31 202 LEU A CA 1
ATOM 1610 C C . LEU A 1 202 ? 0.958 -10.191 11.133 1.00 92.31 202 LEU A C 1
ATOM 1612 O O . LEU A 1 202 ? 1.044 -10.248 12.364 1.00 92.31 202 LEU A O 1
ATOM 1616 N N . ASN A 1 203 ? -0.052 -10.742 10.445 1.00 89.94 203 ASN A N 1
ATOM 1617 C CA . ASN A 1 203 ? -1.156 -11.515 11.008 1.00 89.94 203 ASN A CA 1
ATOM 1618 C C . ASN A 1 203 ? -1.787 -10.838 12.240 1.00 89.94 203 ASN A C 1
ATOM 1620 O O . ASN A 1 203 ? -1.779 -11.370 13.356 1.00 89.94 203 ASN A O 1
ATOM 1624 N N . VAL A 1 204 ? -2.251 -9.600 12.037 1.00 91.06 204 VAL A N 1
ATOM 1625 C CA . VAL A 1 204 ? -2.946 -8.801 13.057 1.00 91.06 204 VAL A CA 1
ATOM 1626 C C . VAL A 1 204 ? -4.205 -9.537 13.498 1.00 91.06 204 VAL A C 1
ATOM 1628 O O . VAL A 1 204 ? -4.992 -9.937 12.645 1.00 91.06 204 VAL A O 1
ATOM 1631 N N . GLN A 1 205 ? -4.392 -9.680 14.807 1.00 90.31 205 GLN A N 1
ATOM 1632 C CA . GLN A 1 205 ? -5.564 -10.301 15.418 1.00 90.31 205 GLN A CA 1
ATOM 1633 C C . GLN A 1 205 ? -6.560 -9.242 15.912 1.00 90.31 205 GLN A C 1
ATOM 1635 O O . GLN A 1 205 ? -6.152 -8.112 16.210 1.00 90.31 205 GLN A O 1
ATOM 1640 N N . PRO A 1 206 ? -7.860 -9.578 16.026 1.00 90.00 206 PRO A N 1
ATOM 1641 C CA . PRO A 1 206 ? -8.857 -8.674 16.585 1.00 90.00 206 PRO A CA 1
ATOM 1642 C C . PRO A 1 206 ? -8.444 -8.155 17.965 1.00 90.00 206 PRO A C 1
ATOM 1644 O O . PRO A 1 206 ? -8.129 -8.933 18.863 1.00 90.00 206 PRO A O 1
ATOM 1647 N N . GLY A 1 207 ? -8.466 -6.835 18.135 1.00 88.19 207 GLY A N 1
ATOM 1648 C CA . GLY A 1 207 ? -8.121 -6.188 19.402 1.00 88.19 207 GLY A CA 1
ATOM 1649 C C . GLY A 1 207 ? -6.660 -5.753 19.515 1.00 88.19 207 GLY A C 1
ATOM 1650 O O . GLY A 1 207 ? -6.338 -5.048 20.467 1.00 88.19 207 GLY A O 1
ATOM 1651 N N . ASN A 1 208 ? -5.795 -6.099 18.554 1.00 92.75 208 ASN A N 1
ATOM 1652 C CA . ASN A 1 208 ? -4.397 -5.679 18.598 1.00 92.75 208 ASN A CA 1
ATOM 1653 C C . ASN A 1 208 ? -4.232 -4.156 18.475 1.00 92.75 208 ASN A C 1
ATOM 1655 O O . ASN A 1 208 ? -4.897 -3.494 17.665 1.00 92.75 208 ASN A O 1
ATOM 1659 N N . LEU A 1 209 ? -3.282 -3.632 19.248 1.00 94.81 209 LEU A N 1
ATOM 1660 C CA . LEU A 1 209 ? -2.698 -2.304 19.098 1.00 94.81 209 LEU A CA 1
ATOM 1661 C C . LEU A 1 209 ? -1.537 -2.393 18.107 1.00 94.81 209 LEU A C 1
ATOM 1663 O O . LEU A 1 209 ? -0.573 -3.124 18.340 1.00 94.81 209 LEU A O 1
ATOM 1667 N N . VAL A 1 210 ? -1.629 -1.654 17.000 1.00 96.06 210 VAL A N 1
ATOM 1668 C CA . VAL A 1 210 ? -0.703 -1.803 15.864 1.00 96.06 210 VAL A CA 1
ATOM 1669 C C . VAL A 1 210 ? 0.085 -0.520 15.607 1.00 96.06 210 VAL A C 1
ATOM 1671 O O . VAL A 1 210 ? -0.492 0.573 15.564 1.00 96.06 210 VAL A O 1
ATOM 1674 N N . LEU A 1 211 ? 1.392 -0.655 15.372 1.00 96.62 211 LEU A N 1
ATOM 1675 C CA . LEU A 1 211 ? 2.288 0.443 15.006 1.00 96.62 211 LEU A CA 1
ATOM 1676 C C . LEU A 1 211 ? 2.831 0.295 13.578 1.00 96.62 211 LEU A C 1
ATOM 1678 O O . LEU A 1 211 ? 3.623 -0.589 13.269 1.00 96.62 211 LEU A O 1
ATOM 1682 N N . ASP A 1 212 ? 2.506 1.256 12.718 1.00 97.38 212 ASP A N 1
ATOM 1683 C CA . ASP A 1 212 ? 3.186 1.458 11.439 1.00 97.38 212 ASP A CA 1
ATOM 1684 C C . ASP A 1 212 ? 4.235 2.572 11.593 1.00 97.38 212 ASP A C 1
ATOM 1686 O O . ASP A 1 212 ? 3.928 3.765 11.536 1.00 97.38 212 ASP A O 1
ATOM 1690 N N . LEU A 1 213 ? 5.488 2.184 11.847 1.00 96.44 213 LEU A N 1
ATOM 1691 C CA . LEU A 1 213 ? 6.562 3.115 12.225 1.00 96.44 213 LEU A CA 1
ATOM 1692 C C . LEU A 1 213 ? 7.048 4.018 11.072 1.00 96.44 213 LEU A C 1
ATOM 1694 O O . LEU A 1 213 ? 7.597 5.097 11.326 1.00 96.44 213 LEU A O 1
ATOM 1698 N N . CYS A 1 214 ? 6.863 3.566 9.825 1.00 96.25 214 CYS A N 1
ATOM 1699 C CA . CYS A 1 214 ? 7.311 4.210 8.582 1.00 96.25 214 CYS A CA 1
ATOM 1700 C C . CYS A 1 214 ? 6.163 4.258 7.557 1.00 96.25 214 CYS A C 1
ATOM 1702 O O . CYS A 1 214 ? 6.275 3.784 6.423 1.00 96.25 214 CYS A O 1
ATOM 1704 N N . ALA A 1 215 ? 5.050 4.836 7.988 1.00 97.19 215 ALA A N 1
ATOM 1705 C CA . ALA A 1 215 ? 3.735 4.667 7.397 1.00 97.19 215 ALA A CA 1
ATOM 1706 C C . ALA A 1 215 ? 3.527 5.397 6.066 1.00 97.19 215 ALA A C 1
ATOM 1708 O O . ALA A 1 215 ? 2.854 4.909 5.150 1.00 97.19 215 ALA A O 1
ATOM 1709 N N . ALA A 1 216 ? 4.059 6.611 5.919 1.00 95.12 216 ALA A N 1
ATOM 1710 C CA . ALA A 1 216 ? 3.672 7.456 4.801 1.00 95.12 216 ALA A CA 1
ATOM 1711 C C . ALA A 1 216 ? 4.330 6.994 3.484 1.00 95.12 216 ALA A C 1
ATOM 1713 O O . ALA A 1 216 ? 5.488 6.587 3.474 1.00 95.12 216 ALA A O 1
ATOM 1714 N N . PRO A 1 217 ? 3.640 7.064 2.326 1.00 94.25 217 PRO A N 1
ATOM 1715 C CA . PRO A 1 217 ? 2.384 7.773 2.072 1.00 94.25 217 PRO A CA 1
ATOM 1716 C C . PRO A 1 217 ? 1.092 7.029 2.466 1.00 94.25 217 PRO A C 1
ATOM 1718 O O . PRO A 1 217 ? 0.028 7.587 2.226 1.00 94.25 217 PRO A O 1
ATOM 1721 N N . GLY A 1 218 ? 1.155 5.830 3.060 1.00 95.25 218 GLY A N 1
ATOM 1722 C CA . GLY A 1 218 ? 0.005 5.206 3.736 1.00 95.25 218 GLY A CA 1
ATOM 1723 C C . GLY A 1 218 ? -0.629 3.990 3.066 1.00 95.25 218 GLY A C 1
ATOM 1724 O O . GLY A 1 218 ? -1.693 3.573 3.498 1.00 95.25 218 GLY A O 1
ATOM 1725 N N . GLY A 1 219 ? -0.022 3.402 2.028 1.00 96.69 219 GLY A N 1
ATOM 1726 C CA . GLY A 1 219 ? -0.600 2.221 1.364 1.00 96.69 219 GLY A CA 1
ATOM 1727 C C . GLY A 1 219 ? -0.681 0.986 2.274 1.00 96.69 219 GLY A C 1
ATOM 1728 O O . GLY A 1 219 ? -1.698 0.301 2.293 1.00 96.69 219 GLY A O 1
ATOM 1729 N N . LYS A 1 220 ? 0.367 0.735 3.071 1.00 96.56 220 LYS A N 1
ATOM 1730 C CA . LYS A 1 220 ? 0.404 -0.375 4.043 1.00 96.56 220 LYS A CA 1
ATOM 1731 C C . LYS A 1 220 ? -0.462 -0.084 5.262 1.00 96.56 220 LYS A C 1
ATOM 1733 O O . LYS A 1 220 ? -1.229 -0.942 5.670 1.00 96.56 220 LYS A O 1
ATOM 1738 N N . THR A 1 221 ? -0.421 1.150 5.758 1.00 97.62 221 THR A N 1
ATOM 1739 C CA . THR A 1 221 ? -1.331 1.647 6.797 1.00 97.62 221 THR A CA 1
ATOM 1740 C C . THR A 1 221 ? -2.793 1.434 6.410 1.00 97.62 221 THR A C 1
ATOM 1742 O O . THR A 1 221 ? -3.581 0.926 7.199 1.00 97.62 221 THR A O 1
ATOM 1745 N N . LEU A 1 222 ? -3.161 1.780 5.171 1.00 97.38 222 LEU A N 1
ATOM 1746 C CA . LEU A 1 222 ? -4.511 1.564 4.666 1.00 97.38 222 LEU A CA 1
ATOM 1747 C C . LEU A 1 222 ? -4.840 0.070 4.604 1.00 97.38 222 LEU A C 1
ATOM 1749 O O . LEU A 1 222 ? -5.905 -0.316 5.067 1.00 97.38 222 LEU A O 1
ATOM 1753 N N . ALA A 1 223 ? -3.929 -0.765 4.096 1.00 96.44 223 ALA A N 1
ATOM 1754 C CA . ALA A 1 223 ? -4.100 -2.218 4.064 1.00 96.44 223 ALA A CA 1
ATOM 1755 C C . ALA A 1 223 ? -4.278 -2.837 5.462 1.00 96.44 223 ALA A C 1
ATOM 1757 O O . ALA A 1 223 ? -5.146 -3.688 5.633 1.00 96.44 223 ALA A O 1
ATOM 1758 N N . LEU A 1 224 ? -3.539 -2.366 6.473 1.00 95.88 224 LEU A N 1
ATOM 1759 C CA . LEU A 1 224 ? -3.740 -2.764 7.870 1.00 95.88 224 LEU A CA 1
ATOM 1760 C C . LEU A 1 224 ? -5.155 -2.425 8.343 1.00 95.88 224 LEU A C 1
ATOM 1762 O O . LEU A 1 224 ? -5.817 -3.268 8.935 1.00 95.88 224 LEU A O 1
ATOM 1766 N N . LEU A 1 225 ? -5.667 -1.237 8.023 1.00 95.62 225 LEU A N 1
ATOM 1767 C CA . LEU A 1 225 ? -7.033 -0.843 8.388 1.00 95.62 225 LEU A CA 1
ATOM 1768 C C . LEU A 1 225 ? -8.105 -1.659 7.650 1.00 95.62 225 LEU A C 1
ATOM 1770 O O . LEU A 1 225 ? -9.177 -1.897 8.207 1.00 95.62 225 LEU A O 1
ATOM 1774 N N . GLN A 1 226 ? -7.812 -2.148 6.439 1.00 95.38 226 GLN A N 1
ATOM 1775 C CA . GLN A 1 226 ? -8.716 -3.047 5.713 1.00 95.38 226 GLN A CA 1
ATOM 1776 C C . GLN A 1 226 ? -8.875 -4.416 6.391 1.00 95.38 226 GLN A C 1
ATOM 1778 O O . GLN A 1 226 ? -9.894 -5.064 6.161 1.00 95.38 226 GLN A O 1
ATOM 1783 N N . THR A 1 227 ? -7.954 -4.832 7.275 1.00 92.50 227 THR A N 1
ATOM 1784 C CA . THR A 1 227 ? -8.126 -6.060 8.082 1.00 92.50 227 THR A CA 1
ATOM 1785 C C . THR A 1 227 ? -9.342 -5.994 9.008 1.00 92.50 227 THR A C 1
ATOM 1787 O O . THR A 1 227 ? -9.879 -7.037 9.368 1.00 92.50 227 THR A O 1
ATOM 1790 N N . ARG A 1 228 ? -9.786 -4.781 9.385 1.00 90.25 228 ARG A N 1
ATOM 1791 C CA . ARG A 1 228 ? -10.825 -4.506 10.399 1.00 90.25 228 ARG A CA 1
ATOM 1792 C C . ARG A 1 228 ? -10.507 -5.017 11.813 1.00 90.25 228 ARG A C 1
ATOM 1794 O O . ARG A 1 228 ? -11.390 -4.999 12.663 1.00 90.25 228 ARG A O 1
ATOM 1801 N N . TYR A 1 229 ? -9.272 -5.439 12.081 1.00 86.62 229 TYR A N 1
ATOM 1802 C CA . TYR A 1 229 ? -8.885 -6.050 13.358 1.00 86.62 229 TYR A CA 1
ATOM 1803 C C . TYR A 1 229 ? -8.093 -5.130 14.288 1.00 86.62 229 TYR A C 1
ATOM 1805 O O . TYR A 1 229 ? -8.021 -5.395 15.488 1.00 86.62 229 TYR A O 1
ATOM 1813 N N . CYS A 1 230 ? -7.560 -4.024 13.767 1.00 84.31 230 CYS A N 1
ATOM 1814 C CA . CYS A 1 230 ? -6.875 -3.025 14.579 1.00 84.31 230 CYS A CA 1
ATOM 1815 C C . CYS A 1 230 ? -7.867 -2.330 15.525 1.00 84.31 230 CYS A C 1
ATOM 1817 O O . CYS A 1 230 ? -8.817 -1.697 15.060 1.00 84.31 230 CYS A O 1
ATOM 1819 N N . CYS A 1 231 ? -7.614 -2.405 16.834 1.00 85.44 231 CYS A N 1
ATOM 1820 C CA . CYS A 1 231 ? -8.353 -1.618 17.825 1.00 85.44 231 CYS A CA 1
ATOM 1821 C C . CYS A 1 231 ? -7.947 -0.140 17.736 1.00 85.44 231 CYS A C 1
ATOM 1823 O O . CYS A 1 231 ? -8.777 0.746 17.534 1.00 85.44 231 CYS A O 1
ATOM 1825 N N . GLU A 1 232 ? -6.638 0.101 17.786 1.00 90.75 232 GLU A N 1
ATOM 1826 C CA . GLU A 1 232 ? -6.017 1.396 17.546 1.00 90.75 232 GLU A CA 1
ATOM 1827 C C . GLU A 1 232 ? -4.816 1.191 16.623 1.00 90.75 232 GLU A C 1
ATOM 1829 O O . GLU A 1 232 ? -4.089 0.197 16.733 1.00 90.75 232 GLU A O 1
ATOM 1834 N N . LEU A 1 233 ? -4.611 2.128 15.698 1.00 96.56 233 LEU A N 1
ATOM 1835 C CA . LEU A 1 233 ? -3.459 2.110 14.808 1.00 96.56 233 LEU A CA 1
ATOM 1836 C C . LEU A 1 233 ? -2.690 3.419 14.928 1.00 96.56 233 LEU A C 1
ATOM 1838 O O . LEU A 1 233 ? -3.236 4.499 14.694 1.00 96.56 233 LEU A O 1
ATOM 1842 N N . THR A 1 234 ? -1.397 3.319 15.222 1.00 97.00 234 THR A N 1
ATOM 1843 C CA . THR A 1 234 ? -0.496 4.472 15.197 1.00 97.00 234 THR A CA 1
ATOM 1844 C C . THR A 1 234 ? 0.350 4.443 13.938 1.00 97.00 234 THR A C 1
ATOM 1846 O O . THR A 1 234 ? 1.047 3.474 13.664 1.00 97.00 234 THR A O 1
ATOM 1849 N N . ALA A 1 235 ? 0.276 5.513 13.153 1.00 97.81 235 ALA A N 1
ATOM 1850 C CA . ALA A 1 235 ? 0.988 5.682 11.897 1.00 97.81 235 ALA A CA 1
ATOM 1851 C C . ALA A 1 235 ? 2.011 6.815 12.031 1.00 97.81 235 ALA A C 1
ATOM 1853 O O . ALA A 1 235 ? 1.657 8.000 12.044 1.00 97.81 235 ALA A O 1
ATOM 1854 N N . ASN A 1 236 ? 3.288 6.455 12.097 1.00 97.44 236 ASN A N 1
ATOM 1855 C CA . ASN A 1 236 ? 4.400 7.388 12.196 1.00 97.44 236 ASN A CA 1
ATOM 1856 C C . ASN A 1 236 ? 5.158 7.487 10.865 1.00 97.44 236 ASN A C 1
ATOM 1858 O O . ASN A 1 236 ? 5.357 6.501 10.170 1.00 97.44 236 ASN A O 1
ATOM 1862 N N . ASP A 1 237 ? 5.623 8.678 10.500 1.00 97.94 237 ASP A N 1
ATOM 1863 C CA . ASP A 1 237 ? 6.669 8.850 9.484 1.00 97.94 237 ASP A CA 1
ATOM 1864 C C . ASP A 1 237 ? 7.436 10.135 9.801 1.00 97.94 237 ASP A C 1
ATOM 1866 O O . ASP A 1 237 ? 6.835 11.167 10.098 1.00 97.94 237 ASP A O 1
ATOM 1870 N N . VAL A 1 238 ? 8.766 10.087 9.728 1.00 97.06 238 VAL A N 1
ATOM 1871 C CA . VAL A 1 238 ? 9.640 11.221 10.073 1.00 97.06 238 VAL A CA 1
ATOM 1872 C C . VAL A 1 238 ? 9.357 12.473 9.228 1.00 97.06 238 VAL A C 1
ATOM 1874 O O . VAL A 1 238 ? 9.606 13.601 9.653 1.00 97.06 238 VAL A O 1
ATOM 1877 N N . SER A 1 239 ? 8.828 12.306 8.015 1.00 97.50 239 SER A N 1
ATOM 1878 C CA . SER A 1 239 ? 8.588 13.398 7.082 1.00 97.50 239 SER A CA 1
ATOM 1879 C C . SER A 1 239 ? 7.168 13.950 7.193 1.00 97.50 239 SER A C 1
ATOM 1881 O O . SER A 1 239 ? 6.204 13.359 6.704 1.00 97.50 239 SER A O 1
ATOM 1883 N N . MET A 1 240 ? 7.045 15.175 7.710 1.00 96.38 240 MET A N 1
ATOM 1884 C CA . MET A 1 240 ? 5.758 15.881 7.800 1.00 96.38 240 MET A CA 1
ATOM 1885 C C . MET A 1 240 ? 5.030 16.001 6.449 1.00 96.38 240 MET A C 1
ATOM 1887 O O . MET A 1 240 ? 3.810 15.873 6.372 1.00 96.38 240 MET A O 1
ATOM 1891 N N . SER A 1 241 ? 5.758 16.230 5.351 1.00 96.88 241 SER A N 1
ATOM 1892 C CA . SER A 1 241 ? 5.141 16.338 4.022 1.00 96.88 241 SER A CA 1
ATOM 1893 C C . SER A 1 241 ? 4.562 15.002 3.548 1.00 96.88 241 SER A C 1
ATOM 1895 O O . SER A 1 241 ? 3.506 14.976 2.908 1.00 96.88 241 SER A O 1
ATOM 1897 N N . ARG A 1 242 ? 5.201 13.876 3.897 1.00 97.50 242 ARG A N 1
ATOM 1898 C CA . ARG A 1 242 ? 4.663 12.540 3.623 1.00 97.50 242 ARG A CA 1
ATOM 1899 C C . ARG A 1 242 ? 3.469 12.241 4.527 1.00 97.50 242 ARG A C 1
ATOM 1901 O O . ARG A 1 242 ? 2.470 11.739 4.015 1.00 97.50 242 ARG A O 1
ATOM 1908 N N . THR A 1 243 ? 3.490 12.611 5.809 1.00 97.62 243 THR A N 1
ATOM 1909 C CA . THR A 1 243 ? 2.335 12.379 6.699 1.00 97.62 243 THR A CA 1
ATOM 1910 C C . THR A 1 243 ? 1.107 13.195 6.312 1.00 97.62 243 THR A C 1
ATOM 1912 O O . THR A 1 243 ? -0.015 12.724 6.482 1.00 97.62 243 THR A O 1
ATOM 1915 N N . VAL A 1 244 ? 1.268 14.375 5.703 1.00 97.69 244 VAL A N 1
ATOM 1916 C CA . VAL A 1 244 ? 0.146 15.090 5.063 1.00 97.69 244 VAL A CA 1
ATOM 1917 C C . VAL A 1 244 ? -0.471 14.256 3.934 1.00 97.69 244 VAL A C 1
ATOM 1919 O O . VAL A 1 244 ? -1.694 14.160 3.847 1.00 97.69 244 VAL A O 1
ATOM 1922 N N . ARG A 1 245 ? 0.346 13.597 3.100 1.00 98.00 245 ARG A N 1
ATOM 1923 C CA . ARG A 1 245 ? -0.159 12.684 2.056 1.00 98.00 245 ARG A CA 1
ATOM 1924 C C . ARG A 1 245 ? -0.882 11.484 2.662 1.00 98.00 245 ARG A C 1
ATOM 1926 O O . ARG A 1 245 ? -1.951 11.145 2.170 1.00 98.00 245 ARG A O 1
ATOM 1933 N N . LEU A 1 246 ? -0.345 10.906 3.736 1.00 98.12 246 LEU A N 1
ATOM 1934 C CA . LEU A 1 246 ? -0.998 9.823 4.474 1.00 98.12 246 LEU A CA 1
ATOM 1935 C C . LEU A 1 246 ? -2.365 10.258 5.011 1.00 98.12 246 LEU A C 1
ATOM 1937 O O . LEU A 1 246 ? -3.352 9.584 4.746 1.00 98.12 246 LEU A O 1
ATOM 1941 N N . ARG A 1 247 ? -2.469 11.429 5.654 1.00 97.94 247 ARG A N 1
ATOM 1942 C CA . ARG A 1 247 ? -3.766 11.967 6.108 1.00 97.94 247 ARG A CA 1
ATOM 1943 C C . ARG A 1 247 ? -4.754 12.151 4.957 1.00 97.94 247 ARG A C 1
ATOM 1945 O O . ARG A 1 247 ? -5.936 11.880 5.130 1.00 97.94 247 ARG A O 1
ATOM 1952 N N . ASN A 1 248 ? -4.288 12.589 3.788 1.00 97.62 248 ASN A N 1
ATOM 1953 C CA . ASN A 1 248 ? -5.147 12.707 2.610 1.00 97.62 248 ASN A CA 1
ATOM 1954 C C . ASN A 1 248 ? -5.622 11.338 2.107 1.00 97.62 248 ASN A C 1
ATOM 1956 O O . ASN A 1 248 ? -6.788 11.213 1.757 1.00 97.62 248 ASN A O 1
ATOM 1960 N N . VAL A 1 249 ? -4.761 10.314 2.115 1.00 97.88 249 VAL A N 1
ATOM 1961 C CA . VAL A 1 249 ? -5.173 8.935 1.807 1.00 97.88 249 VAL A CA 1
ATOM 1962 C C . VAL A 1 249 ? -6.229 8.472 2.812 1.00 97.88 249 VAL A C 1
ATOM 1964 O O . VAL A 1 249 ? -7.316 8.098 2.396 1.00 97.88 249 VAL A O 1
ATOM 1967 N N . LEU A 1 250 ? -5.985 8.583 4.119 1.00 97.56 250 LEU A N 1
ATOM 1968 C CA . LEU A 1 250 ? -6.964 8.167 5.135 1.00 97.56 250 LEU A CA 1
ATOM 1969 C C . LEU A 1 250 ? -8.319 8.873 4.955 1.00 97.56 250 LEU A C 1
ATOM 1971 O O . LEU A 1 250 ? -9.357 8.224 5.002 1.00 97.56 250 LEU A O 1
ATOM 1975 N N . ARG A 1 251 ? -8.320 10.177 4.650 1.00 97.12 251 ARG A N 1
ATOM 1976 C CA . ARG A 1 251 ? -9.548 10.947 4.383 1.00 97.12 251 ARG A CA 1
ATOM 1977 C C . ARG A 1 251 ? -10.316 10.490 3.146 1.00 97.12 251 ARG A C 1
ATOM 1979 O O . ARG A 1 251 ? -11.536 10.587 3.146 1.00 97.12 251 ARG A O 1
ATOM 1986 N N . SER A 1 252 ? -9.622 10.045 2.101 1.00 97.50 252 SER A N 1
ATOM 1987 C CA . SER A 1 252 ? -10.256 9.621 0.846 1.00 97.50 252 SER A CA 1
ATOM 1988 C C . SER A 1 252 ? -10.792 8.191 0.882 1.00 97.50 252 SER A C 1
ATOM 1990 O O . SER A 1 252 ? -11.588 7.834 0.020 1.00 97.50 252 SER A O 1
ATOM 1992 N N . TYR A 1 253 ? -10.331 7.358 1.818 1.00 97.88 253 TYR A N 1
ATOM 1993 C CA . TYR A 1 253 ? -10.684 5.935 1.868 1.00 97.88 253 TYR A CA 1
ATOM 1994 C C . TYR A 1 253 ? -11.476 5.538 3.117 1.00 97.88 253 T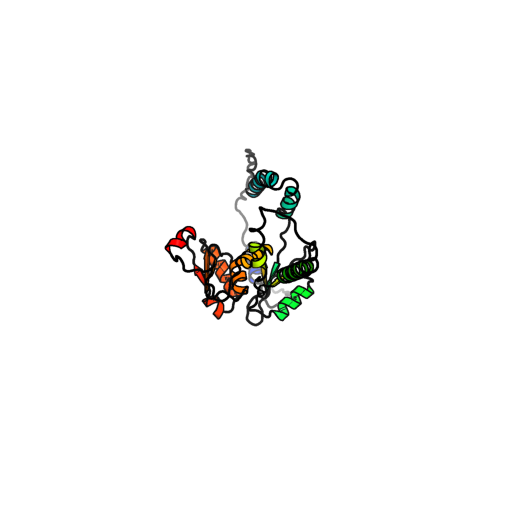YR A C 1
ATOM 1996 O O . TYR A 1 253 ? -12.120 4.497 3.104 1.00 97.88 253 TYR A O 1
ATOM 2004 N N . LEU A 1 254 ? -11.457 6.326 4.193 1.00 96.75 254 LEU A N 1
ATOM 2005 C CA . LEU A 1 254 ? -12.060 5.924 5.465 1.00 96.75 254 LEU A CA 1
ATOM 2006 C C . LEU A 1 254 ? -13.214 6.849 5.872 1.00 96.75 254 LEU A C 1
ATOM 2008 O O . LEU A 1 254 ? -13.089 8.067 5.728 1.00 96.75 254 LEU A O 1
ATOM 2012 N N . PRO A 1 255 ? -14.293 6.318 6.469 1.00 95.19 255 PRO A N 1
ATOM 2013 C CA . PRO A 1 255 ? -15.281 7.106 7.203 1.00 95.19 255 PRO A CA 1
ATOM 2014 C C . PRO A 1 255 ? -14.655 7.844 8.395 1.00 95.19 255 PRO A C 1
ATOM 2016 O O . PRO A 1 255 ? -13.615 7.433 8.919 1.00 95.19 255 PRO A O 1
ATOM 2019 N N . LYS A 1 256 ? -15.279 8.937 8.851 1.00 93.00 256 LYS A N 1
ATOM 2020 C CA . LYS A 1 256 ? -14.718 9.802 9.910 1.00 93.00 256 LYS A CA 1
ATOM 2021 C C . LYS A 1 256 ? -14.524 9.066 11.235 1.00 93.00 256 LYS A C 1
ATOM 2023 O O . LYS A 1 256 ? -13.576 9.348 11.958 1.00 93.00 256 LYS A O 1
ATOM 2028 N N . GLU A 1 257 ? -15.399 8.116 11.528 1.00 92.56 257 GLU A N 1
ATOM 2029 C CA . GLU A 1 257 ? -15.400 7.311 12.746 1.00 92.56 257 GLU A CA 1
ATOM 2030 C C . GLU A 1 257 ? -14.115 6.483 12.836 1.00 92.56 257 GLU A C 1
ATOM 2032 O O . GLU A 1 257 ? -13.462 6.455 13.873 1.00 92.56 257 GLU A O 1
ATOM 2037 N N . ILE A 1 258 ? -13.708 5.894 11.710 1.00 93.19 258 ILE A N 1
ATOM 2038 C CA . ILE A 1 258 ? -12.495 5.081 11.595 1.00 93.19 258 ILE A CA 1
ATOM 2039 C C . ILE A 1 258 ? -11.252 5.967 11.505 1.00 93.19 258 ILE A C 1
ATOM 2041 O O . ILE A 1 258 ? -10.206 5.622 12.035 1.00 93.19 258 ILE A O 1
ATOM 2045 N N . GLN A 1 259 ? -11.343 7.147 10.884 1.00 93.62 259 GLN A N 1
ATOM 2046 C CA . GLN A 1 259 ? -10.222 8.096 10.888 1.00 93.62 259 GLN A CA 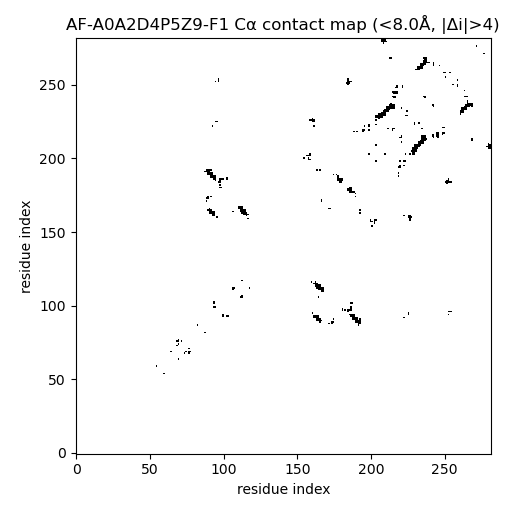1
ATOM 2047 C C . GLN A 1 259 ? -9.806 8.490 12.313 1.00 93.62 259 GLN A C 1
ATOM 2049 O O . GLN A 1 259 ? -8.621 8.702 12.558 1.00 93.62 259 GLN A O 1
ATOM 2054 N N . ASN A 1 260 ? -10.761 8.570 13.244 1.00 91.88 260 ASN A N 1
ATOM 2055 C CA . ASN A 1 260 ? -10.497 8.947 14.632 1.00 91.88 260 ASN A CA 1
ATOM 2056 C C . ASN A 1 260 ? -9.781 7.851 15.440 1.00 91.88 260 ASN A C 1
ATOM 2058 O O . ASN A 1 260 ? -9.191 8.174 16.467 1.00 91.88 260 ASN A O 1
ATOM 2062 N N . THR A 1 261 ? -9.792 6.591 14.988 1.00 92.94 261 THR A N 1
ATOM 2063 C CA . THR A 1 261 ? -9.044 5.495 15.634 1.00 92.94 261 THR A CA 1
ATOM 2064 C C . THR A 1 261 ? -7.582 5.428 15.181 1.00 92.94 261 THR A C 1
ATOM 2066 O O . THR A 1 261 ? -6.810 4.609 15.681 1.00 92.94 261 THR A O 1
ATOM 2069 N N . VAL A 1 262 ? -7.182 6.288 14.233 1.00 96.50 262 VAL A N 1
ATOM 2070 C CA . VAL A 1 262 ? -5.829 6.318 13.673 1.00 96.50 262 VAL A CA 1
ATOM 2071 C C . VAL A 1 262 ? -5.051 7.519 14.202 1.00 96.50 262 VAL A C 1
ATOM 2073 O O . VAL A 1 262 ? -5.329 8.673 13.858 1.00 96.50 262 VAL A O 1
ATOM 2076 N N . ARG A 1 263 ? -4.000 7.257 14.981 1.00 96.75 263 ARG A N 1
ATOM 2077 C CA . ARG A 1 263 ? -3.088 8.288 15.490 1.00 96.75 263 ARG A CA 1
ATOM 2078 C C . ARG A 1 263 ? -1.953 8.527 14.497 1.00 96.75 263 ARG A C 1
ATOM 2080 O O . ARG A 1 263 ? -1.130 7.651 14.269 1.00 96.75 263 ARG A O 1
ATOM 2087 N N . VAL A 1 264 ? -1.878 9.723 13.903 1.00 97.62 264 VAL A N 1
ATOM 2088 C CA . VAL A 1 264 ? -0.821 10.071 12.927 1.00 97.62 264 VAL A CA 1
ATOM 2089 C C . VAL A 1 264 ? 0.223 11.008 13.531 1.00 97.62 264 VAL A C 1
ATOM 2091 O O . VAL A 1 264 ? -0.073 12.183 13.777 1.00 97.62 264 VAL A O 1
ATOM 2094 N N . THR A 1 265 ? 1.460 10.533 13.666 1.00 96.75 265 THR A N 1
ATOM 2095 C CA . THR A 1 265 ? 2.599 11.270 14.248 1.00 96.75 265 THR A CA 1
ATOM 2096 C C . THR A 1 265 ? 3.686 11.571 13.213 1.00 96.75 265 THR A C 1
ATOM 2098 O O . THR A 1 265 ? 3.666 11.069 12.089 1.00 96.75 265 THR A O 1
ATOM 2101 N N . SER A 1 266 ? 4.632 12.453 13.549 1.00 96.81 266 SER A N 1
ATOM 2102 C CA . SER A 1 266 ? 5.780 12.764 12.683 1.00 96.81 266 SER A CA 1
ATOM 2103 C C . SER A 1 266 ? 7.066 12.898 13.488 1.00 96.81 266 SER A C 1
ATOM 2105 O O . SER A 1 266 ? 7.599 13.995 13.643 1.00 96.81 266 SER A O 1
ATOM 2107 N N . SER A 1 267 ? 7.528 11.769 14.023 1.00 95.25 267 SER A N 1
ATOM 2108 C CA . SER A 1 267 ? 8.700 11.678 14.895 1.00 95.25 267 SER A CA 1
ATOM 2109 C C . SER A 1 267 ? 9.743 10.716 14.318 1.00 95.25 267 SER A C 1
ATOM 2111 O O . SER A 1 267 ? 9.446 9.881 13.459 1.00 95.25 267 SER A O 1
ATOM 2113 N N . ASP A 1 268 ? 10.985 10.820 14.793 1.00 95.75 268 ASP A N 1
ATOM 2114 C CA . ASP A 1 268 ? 12.040 9.863 14.451 1.00 95.75 268 ASP A CA 1
ATOM 2115 C C . ASP A 1 268 ? 11.749 8.502 15.099 1.00 95.75 268 ASP A C 1
ATOM 2117 O O . ASP A 1 268 ? 11.806 8.359 16.323 1.00 95.75 268 ASP A O 1
ATOM 2121 N N . GLY A 1 269 ? 11.446 7.501 14.270 1.00 93.94 269 GLY A N 1
ATOM 2122 C CA . GLY A 1 269 ? 11.081 6.160 14.725 1.00 93.94 269 GLY A CA 1
ATOM 2123 C C . GLY A 1 269 ? 12.190 5.435 15.493 1.00 93.94 269 GLY A C 1
ATOM 2124 O O . GLY A 1 269 ? 11.900 4.525 16.263 1.00 93.94 269 GLY A O 1
ATOM 2125 N N . ARG A 1 270 ? 13.454 5.865 15.373 1.00 93.75 270 ARG A N 1
ATOM 2126 C CA . ARG A 1 270 ? 14.568 5.294 16.155 1.00 93.75 270 ARG A CA 1
ATOM 2127 C C . ARG A 1 270 ? 14.432 5.558 17.655 1.00 93.75 270 ARG A C 1
ATOM 2129 O O . ARG A 1 270 ? 14.970 4.799 18.451 1.00 93.75 270 ARG A O 1
ATOM 2136 N N . ASN A 1 271 ? 13.690 6.600 18.029 1.00 92.19 271 ASN A N 1
ATOM 2137 C CA . ASN A 1 271 ? 13.471 7.002 19.419 1.00 92.19 271 ASN A CA 1
ATOM 2138 C C . ASN A 1 271 ? 12.139 6.479 19.984 1.00 92.19 271 ASN A C 1
ATOM 2140 O O . ASN A 1 271 ? 11.761 6.831 21.103 1.00 92.19 271 ASN A O 1
ATOM 2144 N N . TRP A 1 272 ? 11.407 5.659 19.222 1.00 90.81 272 TRP A N 1
ATOM 2145 C CA . TRP A 1 272 ? 10.064 5.217 19.602 1.00 90.81 272 TRP A CA 1
ATOM 2146 C C . TRP A 1 272 ? 10.062 4.386 20.885 1.00 90.81 272 TRP A C 1
ATOM 2148 O O . TRP A 1 272 ? 9.173 4.532 21.722 1.00 90.81 272 TRP A O 1
ATOM 2158 N N . CYS A 1 273 ? 11.122 3.598 21.091 1.00 86.44 273 CYS A N 1
ATOM 2159 C CA . CYS A 1 273 ? 11.324 2.805 22.300 1.00 86.44 273 CYS A CA 1
ATOM 2160 C C . CYS A 1 273 ? 11.324 3.645 23.584 1.00 86.44 273 CYS A C 1
ATOM 2162 O O . CYS A 1 273 ? 10.924 3.130 24.619 1.00 86.44 273 CYS A O 1
ATOM 2164 N N . HIS A 1 274 ? 11.728 4.917 23.527 1.00 85.94 274 HIS A N 1
ATOM 2165 C CA . HIS A 1 274 ? 11.716 5.828 24.675 1.00 85.94 274 HIS A CA 1
ATOM 2166 C C . HIS A 1 274 ? 10.361 6.508 24.893 1.00 85.94 274 HIS A C 1
ATOM 2168 O O . HIS A 1 274 ? 10.143 7.099 25.946 1.00 85.94 274 HIS A O 1
ATOM 2174 N N . THR A 1 275 ? 9.481 6.468 23.892 1.00 81.44 275 THR A N 1
ATOM 2175 C CA . THR A 1 275 ? 8.188 7.162 23.921 1.00 81.44 275 THR A CA 1
ATOM 2176 C C . THR A 1 275 ? 7.086 6.223 24.405 1.00 81.44 275 THR A C 1
ATOM 2178 O O . THR A 1 275 ? 6.335 6.579 25.305 1.00 81.44 275 THR A O 1
ATOM 2181 N N . GLU A 1 276 ? 7.004 5.018 23.832 1.00 84.19 276 GLU A N 1
ATOM 2182 C CA . GLU A 1 276 ? 5.897 4.074 24.051 1.00 84.19 276 GLU A CA 1
ATOM 2183 C C . GLU A 1 276 ? 6.428 2.628 24.096 1.00 84.19 276 GLU A C 1
ATOM 2185 O O . GLU A 1 276 ? 6.296 1.847 23.150 1.00 84.19 276 GLU A O 1
ATOM 2190 N N . THR A 1 277 ? 7.113 2.275 25.187 1.00 86.44 277 THR A N 1
ATOM 2191 C CA . THR A 1 277 ? 7.644 0.918 25.391 1.00 86.44 277 THR A CA 1
ATOM 2192 C C . THR A 1 277 ? 6.529 -0.056 25.778 1.00 86.44 277 THR A C 1
ATOM 2194 O O . THR A 1 277 ? 5.727 0.240 26.659 1.00 86.44 277 THR A O 1
ATOM 2197 N N . GLY A 1 278 ? 6.508 -1.249 25.171 1.00 87.81 278 GLY A N 1
ATOM 2198 C CA . GLY A 1 278 ? 5.582 -2.327 25.552 1.00 87.81 278 GLY A CA 1
ATOM 2199 C C . GLY A 1 278 ? 4.104 -2.013 25.301 1.00 87.81 278 GLY A C 1
ATOM 2200 O O . GLY A 1 278 ? 3.244 -2.591 25.952 1.00 87.81 278 GLY A O 1
ATOM 2201 N N . THR A 1 279 ? 3.815 -1.060 24.411 1.00 91.50 279 THR A N 1
ATOM 2202 C CA . THR A 1 279 ? 2.454 -0.566 24.149 1.00 91.50 279 THR A CA 1
ATOM 2203 C C . THR A 1 279 ? 1.750 -1.297 23.004 1.00 91.50 279 THR A C 1
ATOM 2205 O O . THR A 1 279 ? 0.528 -1.372 23.005 1.00 91.50 279 THR A O 1
ATOM 2208 N N . TYR A 1 280 ? 2.495 -1.816 22.027 1.00 94.50 280 TYR A N 1
ATOM 2209 C CA . TYR A 1 280 ? 1.944 -2.382 20.793 1.00 94.50 280 TYR A CA 1
ATOM 2210 C C . TYR A 1 280 ? 2.092 -3.897 20.754 1.00 94.50 280 TYR A C 1
ATOM 2212 O O . TYR A 1 280 ? 3.134 -4.427 21.141 1.00 94.50 280 TYR A O 1
ATOM 2220 N N . ASP A 1 281 ? 1.075 -4.569 20.222 1.00 94.25 281 ASP A N 1
ATOM 2221 C CA . ASP A 1 281 ? 1.085 -6.014 19.990 1.00 94.25 281 ASP A CA 1
ATOM 2222 C C . ASP A 1 281 ? 1.776 -6.374 18.667 1.00 94.25 281 ASP A C 1
ATOM 2224 O O . ASP A 1 281 ? 2.315 -7.476 18.525 1.00 94.25 281 ASP A O 1
ATOM 2228 N N . LYS A 1 282 ? 1.715 -5.463 17.682 1.00 91.50 282 LYS A N 1
ATOM 2229 C CA . LYS A 1 282 ? 2.186 -5.648 16.303 1.00 91.50 282 LYS A CA 1
ATOM 2230 C C . LYS A 1 282 ? 2.896 -4.415 15.759 1.00 91.50 282 LYS A C 1
ATOM 2232 O O . LYS A 1 282 ? 2.417 -3.285 16.019 1.00 91.50 282 LYS A O 1
#